Protein AF-0000000085742293 (afdb_homodimer)

Sequence (298 aa):
MSNARKEPNDDSRIGKFLDEVCFTYMPVIGAASHTIFAVHLLDKSLMPSLFPKWHFGVANGFLFNAHLGVGLYLYNRRSIARAPLPLRILWSVYGSAMFNFGSVLLFSTGKLLLVNDRLIGTLYAIAASLSFLVVGKQYLEFVDRSIDGMSNARKEPNDDSRIGKFLDEVCFTYMPVIGAASHTIFAVHLLDKSLMPSLFPKWHFGVANGFLFNAHLGVGLYLYNRRSIARAPLPLRILWSVYGSAMFNFGSVLLFSTGKLLLVNDRLIGTLYAIAASLSFLVVGKQYLEFVDRSIDG

Radius of gyration: 21.58 Å; Cα contacts (8 Å, |Δi|>4): 324; chains: 2; bounding box: 63×60×59 Å

Organism: Holothuria leucospilota (NCBI:txid206669)

Secondary structure (DSSP, 8-state):
-------S---SHHHHHHHHIIIIIHHHHHHHHHHHHHHHHH-TTHHHHH-TTTHHHHHHHHHHHHHHHHHHHHHT-GGGTTS-HHHHHHHHHHHHHHHHHHHHHHHHHHHHHH-SSHHHHHHHHHHHHHHHHHHHHHHHHHHHHHHH-/-------S---SHHHHHHHHIIIIIHHHHHHHHHHHHHHHHH-TTHHHHH-SSSHHHHHHHHHHHHHHHHHHHHHT-GGGTTS-HHHHHHHHHHHHHHHHHHHHHHHHHHHHHH-SSHHHHHHHHHHHHHHHHHHHHHHHHHHHHHHH-

pLDDT: mean 87.59, std 15.76, range [26.44, 98.75]

Nearest PDB structures (foldseek):
  6s18-assembly1_B  TM=4.439E-01  e=8.546E-01  Pseudomonas putida KT2440
  6s37-assembly1_A  TM=4.112E-01  e=7.731E-01  Pseudomonas putida KT2440
  6s1a-assembly1_B  TM=4.097E-01  e=2.329E+00  Pseudomonas putida KT2440
  2l6g-assembly1_A  TM=3.551E-01  e=3.845E+00  unclassified
  8qn8-assembly1_F  TM=3.181E-01  e=2.449E+00  Mycolicibacterium smegmatis MC2 155

Solvent-accessible surface area (backbone atoms only — not comparable to full-atom values): 15210 Å² total; per-residue (Å²): 135,85,81,75,77,80,63,90,69,58,82,45,72,64,45,54,48,51,49,44,44,48,67,55,46,35,31,52,52,6,51,52,21,42,30,53,37,37,24,37,73,55,28,69,61,53,38,46,70,77,30,69,90,45,30,69,60,49,48,50,47,24,49,50,37,19,37,52,6,45,17,34,49,52,49,68,31,70,60,48,60,85,48,60,66,72,55,33,52,50,52,14,50,49,51,19,47,22,46,53,37,10,47,50,46,51,52,56,55,46,40,74,72,65,40,88,44,59,67,59,24,34,51,48,23,43,53,49,42,54,47,53,51,50,53,52,48,52,52,52,52,50,39,34,46,52,50,72,105,136,85,81,75,75,80,64,91,64,61,83,44,73,63,45,54,50,50,50,42,44,48,64,54,47,34,31,52,53,5,52,52,22,41,29,53,37,37,26,38,73,54,28,70,61,53,38,45,71,76,30,68,91,45,30,67,60,50,48,50,46,23,49,50,38,20,38,52,6,46,18,34,49,52,49,67,30,70,60,48,61,84,49,60,68,73,56,34,52,50,51,12,49,48,50,21,48,21,46,54,36,9,48,48,46,52,53,54,54,45,42,74,73,64,40,86,44,58,67,58,25,35,53,48,22,42,53,50,40,52,48,53,51,50,51,53,48,52,51,53,50,49,40,34,46,52,49,72,105

Foldseek 3Di:
DDPPPPPVPPVDPVVVVVCCCQAPVLLVLLLVLLLVLLLCLLPVVVQCVVPVVCSVVVSVVSLVSVLSNQLSNQLPFPLCVPPDPVVSNVVSNVVSCCLSVVLSVVSNVCSVPDDPDSVVSSVVSNVSSVVSVVVVVVVRVVSSVVVVD/DPPPPPPVPPVDPVSVVVCCCQAPVLLVLLLVLLLVLLLCLLPVVVQCVVPVVCSPVVSVVSLVSVLSNQLSNQLPFPLCVPPPPVVSNVVSNVVSCCLSVVLSVVSNVCSVPDDPDSVVSSVCSNVSSVVSVVVVVVVRVVSSVVVVD

Structure (mmCIF, N/CA/C/O backbone):
data_AF-0000000085742293-model_v1
#
loop_
_entity.id
_entity.type
_entity.pdbx_description
1 polymer 'GtrA-like protein domain-containing protein'
#
loop_
_atom_site.group_PDB
_atom_site.id
_atom_site.type_symbol
_atom_site.label_atom_id
_atom_site.label_alt_id
_atom_site.label_comp_id
_atom_site.label_asym_id
_atom_site.label_entity_id
_atom_site.label_seq_id
_atom_site.pdbx_PDB_ins_code
_atom_site.Cartn_x
_atom_site.Cartn_y
_atom_site.Cartn_z
_atom_site.occupancy
_atom_site.B_iso_or_equiv
_atom_site.auth_seq_id
_atom_site.auth_comp_id
_atom_site.auth_asym_id
_atom_site.auth_atom_id
_atom_site.pdbx_PDB_model_num
ATOM 1 N N . MET A 1 1 ? -29.875 36.281 -8.32 1 26.44 1 MET A N 1
ATOM 2 C CA . MET A 1 1 ? -29.906 34.844 -8.5 1 26.44 1 MET A CA 1
ATOM 3 C C . MET A 1 1 ? -29.078 34.125 -7.422 1 26.44 1 MET A C 1
ATOM 5 O O . MET A 1 1 ? -27.875 34.375 -7.305 1 26.44 1 MET A O 1
ATOM 9 N N . SER A 1 2 ? -29.672 33.688 -6.207 1 28.97 2 SER A N 1
ATOM 10 C CA . SER A 1 2 ? -29.172 33.281 -4.898 1 28.97 2 SER A CA 1
ATOM 11 C C . SER A 1 2 ? -28.375 31.984 -4.984 1 28.97 2 SER A C 1
ATOM 13 O O . SER A 1 2 ? -28.875 30.969 -5.477 1 28.97 2 SER A O 1
ATOM 15 N N . ASN A 1 3 ? -27.062 31.922 -5.223 1 29.92 3 ASN A N 1
ATOM 16 C CA . ASN A 1 3 ? -26.094 30.828 -5.266 1 29.92 3 ASN A CA 1
ATOM 17 C C . ASN A 1 3 ? -26.172 29.953 -4.02 1 29.92 3 ASN A C 1
ATOM 19 O O . ASN A 1 3 ? -25.594 30.281 -2.986 1 29.92 3 ASN A O 1
ATOM 23 N N . ALA A 1 4 ? -27.297 29.281 -3.67 1 36.19 4 ALA A N 1
ATOM 24 C CA . ALA A 1 4 ? -27.484 28.391 -2.539 1 36.19 4 ALA A CA 1
ATOM 25 C C . ALA A 1 4 ? -26.438 27.281 -2.537 1 36.19 4 ALA A C 1
ATOM 27 O O . ALA A 1 4 ? -26.469 26.391 -3.391 1 36.19 4 ALA A O 1
ATOM 28 N N . ARG A 1 5 ? -25.203 27.5 -2.188 1 37.16 5 ARG A N 1
ATOM 29 C CA . ARG A 1 5 ? -24.172 26.516 -1.88 1 37.16 5 ARG A CA 1
ATOM 30 C C . ARG A 1 5 ? -24.734 25.359 -1.062 1 37.16 5 ARG A C 1
ATOM 32 O O . ARG A 1 5 ? -25.266 25.562 0.031 1 37.16 5 ARG A O 1
ATOM 39 N N . LYS A 1 6 ? -25.344 24.297 -1.606 1 39.47 6 LYS A N 1
ATOM 40 C CA . LYS A 1 6 ? -25.875 23.078 -0.994 1 39.47 6 LYS A CA 1
ATOM 41 C C . LYS A 1 6 ? -24.906 22.516 0.023 1 39.47 6 LYS A C 1
ATOM 43 O O . LYS A 1 6 ? -23.812 22.062 -0.341 1 39.47 6 LYS A O 1
ATOM 48 N N . GLU A 1 7 ? -24.594 22.938 1.153 1 41.44 7 GLU A N 1
ATOM 49 C CA . GLU A 1 7 ? -23.875 22.375 2.293 1 41.44 7 GLU A CA 1
ATOM 50 C C . GLU A 1 7 ? -24.312 20.938 2.559 1 41.44 7 GLU A C 1
ATOM 52 O O . GLU A 1 7 ? -25.5 20.625 2.525 1 41.44 7 GLU A O 1
ATOM 57 N N . PRO A 1 8 ? -23.625 19.797 2.143 1 45.38 8 PRO A N 1
ATOM 58 C CA . PRO A 1 8 ? -24.156 18.469 2.439 1 45.38 8 PRO A CA 1
ATOM 59 C C . PRO A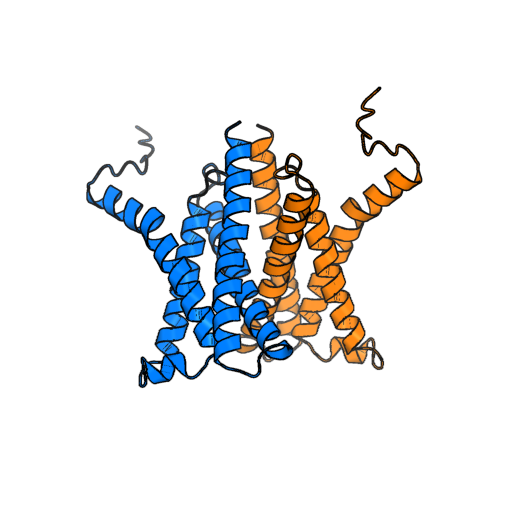 1 8 ? -24.75 18.359 3.84 1 45.38 8 PRO A C 1
ATOM 61 O O . PRO A 1 8 ? -24.609 17.328 4.504 1 45.38 8 PRO A O 1
ATOM 64 N N . ASN A 1 9 ? -25.125 19.359 4.469 1 43.66 9 ASN A N 1
ATOM 65 C CA . ASN A 1 9 ? -25.859 19.406 5.734 1 43.66 9 ASN A CA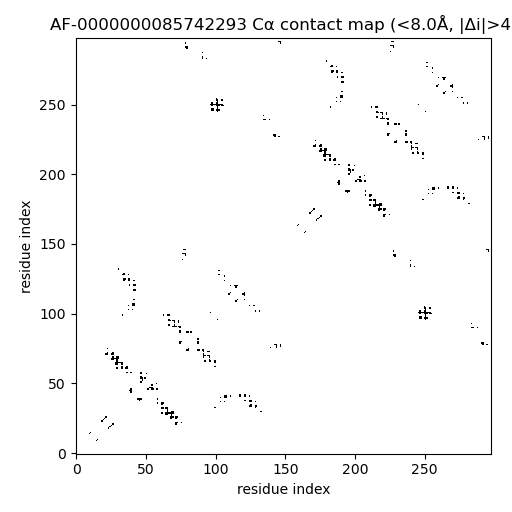 1
ATOM 66 C C . ASN A 1 9 ? -27.109 18.531 5.695 1 43.66 9 ASN A C 1
ATOM 68 O O . ASN A 1 9 ? -28.219 19.047 5.586 1 43.66 9 ASN A O 1
ATOM 72 N N . ASP A 1 10 ? -27.281 17.594 4.801 1 50.88 10 ASP A N 1
ATOM 73 C CA . ASP A 1 10 ? -28.531 16.859 5 1 50.88 10 ASP A CA 1
ATOM 74 C C . ASP A 1 10 ? -28.672 16.391 6.445 1 50.88 10 ASP A C 1
ATOM 76 O O . ASP A 1 10 ? -28.031 15.422 6.852 1 50.88 10 ASP A O 1
ATOM 80 N N . ASP A 1 11 ? -28.812 17.156 7.5 1 60.19 11 ASP A N 1
ATOM 81 C CA . ASP A 1 11 ? -29.188 17.047 8.906 1 60.19 11 ASP A CA 1
ATOM 82 C C . ASP A 1 11 ? -30.297 16.016 9.094 1 60.19 11 ASP A C 1
ATOM 84 O O . ASP A 1 11 ? -30.859 15.891 10.18 1 60.19 11 ASP A O 1
ATOM 88 N N . SER A 1 12 ? -30.703 15.281 8.117 1 76.69 12 SER A N 1
ATOM 89 C CA . SER A 1 12 ? -31.75 14.273 8.297 1 76.69 12 SER A CA 1
ATOM 90 C C . SER A 1 12 ? -31.203 13.055 9.039 1 76.69 12 SER A C 1
ATOM 92 O O . SER A 1 12 ? -30 12.797 9.023 1 76.69 12 SER A O 1
ATOM 94 N N . ARG A 1 13 ? -32.031 12.461 9.891 1 85.25 13 ARG A N 1
ATOM 95 C CA . ARG A 1 13 ? -31.734 11.227 10.617 1 85.25 13 ARG A CA 1
ATOM 96 C C . ARG A 1 13 ? -31.062 10.203 9.711 1 85.25 13 ARG A C 1
ATOM 98 O O . ARG A 1 13 ? -30.125 9.508 10.133 1 85.25 13 ARG A O 1
ATOM 105 N N . ILE A 1 14 ? -31.438 10.164 8.516 1 89.38 14 ILE A N 1
ATOM 106 C CA . ILE A 1 14 ? -30.891 9.227 7.547 1 89.38 14 ILE A CA 1
ATOM 107 C C . ILE A 1 14 ? -29.438 9.602 7.23 1 89.38 14 ILE A C 1
ATOM 109 O O . ILE A 1 14 ? -28.562 8.734 7.152 1 89.38 14 ILE A O 1
ATOM 113 N N . GLY A 1 15 ? -29.312 10.852 7.055 1 87.25 15 GLY A N 1
ATOM 114 C CA . GLY A 1 15 ? -27.953 11.312 6.793 1 87.25 15 GLY A CA 1
ATOM 115 C C . GLY A 1 15 ? -27 11 7.918 1 87.25 15 GLY A C 1
ATOM 116 O O . GLY A 1 15 ? -25.875 10.531 7.672 1 87.25 15 GLY A O 1
ATOM 117 N N . LYS A 1 16 ? -27.422 11.172 9.125 1 88.5 16 LYS A N 1
ATOM 118 C CA . LYS A 1 16 ? -26.594 10.867 10.289 1 88.5 16 LYS A CA 1
ATOM 119 C C . LYS A 1 16 ? -26.312 9.375 10.398 1 88.5 16 LYS A C 1
ATOM 121 O O . LYS A 1 16 ? -25.188 8.977 10.727 1 88.5 16 LYS A O 1
ATOM 126 N N . PHE A 1 17 ? -27.312 8.633 10.125 1 89.81 17 PHE A N 1
ATOM 127 C CA . PHE A 1 17 ? -27.156 7.184 10.156 1 89.81 17 PHE A CA 1
ATOM 128 C C . PHE A 1 17 ? -26.156 6.723 9.117 1 89.81 17 PHE A C 1
ATOM 130 O O . PHE A 1 17 ? -25.266 5.91 9.414 1 89.81 17 PHE A O 1
ATOM 137 N N . LEU A 1 18 ? -26.25 7.25 7.945 1 89.69 18 LEU A N 1
ATOM 138 C CA . LEU A 1 18 ? -25.328 6.871 6.871 1 89.69 18 LEU A CA 1
ATOM 139 C C . LEU A 1 18 ? -23.906 7.281 7.203 1 89.69 18 LEU A C 1
ATOM 141 O O . LEU A 1 18 ? -22.953 6.547 6.91 1 89.69 18 LEU A O 1
ATOM 145 N N . ASP A 1 19 ? -23.781 8.391 7.793 1 90.31 19 ASP A N 1
ATOM 146 C CA . ASP A 1 19 ? -22.453 8.844 8.188 1 90.31 19 ASP A CA 1
ATOM 147 C C . ASP A 1 19 ? -21.844 7.914 9.234 1 90.31 19 ASP A C 1
ATOM 149 O O . ASP A 1 19 ? -20.656 7.578 9.164 1 90.31 19 ASP A O 1
ATOM 153 N N . GLU A 1 20 ? -22.641 7.508 10.133 1 91.44 20 GLU A N 1
ATOM 154 C CA . GLU A 1 20 ? -22.172 6.609 11.18 1 91.44 20 GLU A CA 1
ATOM 155 C C . GLU A 1 20 ? -21.797 5.246 10.609 1 91.44 20 GLU A C 1
ATOM 157 O O . GLU A 1 20 ? -20.75 4.691 10.961 1 91.44 20 GLU A O 1
ATOM 162 N N . VAL A 1 21 ? -22.625 4.734 9.828 1 89.44 21 VAL A N 1
ATOM 163 C CA . VAL A 1 21 ? -22.375 3.438 9.211 1 89.44 21 VAL A CA 1
ATOM 164 C C . VAL A 1 21 ? -21.094 3.506 8.375 1 89.44 21 VAL A C 1
ATOM 166 O O . VAL A 1 21 ? -20.203 2.66 8.516 1 89.44 21 VAL A O 1
ATOM 169 N N . CYS A 1 22 ? -20.969 4.531 7.602 1 90.69 22 CYS A N 1
ATOM 170 C CA . CYS A 1 22 ? -19.891 4.641 6.633 1 90.69 22 CYS A CA 1
ATOM 171 C C . CYS A 1 22 ? -18.562 4.93 7.332 1 90.69 22 CYS A C 1
ATOM 173 O O . CYS A 1 22 ? -17.531 4.398 6.941 1 90.69 22 CYS A O 1
ATOM 175 N N . PHE A 1 23 ? -18.625 5.691 8.375 1 94.06 23 PHE A N 1
ATOM 176 C CA . PHE A 1 23 ? -17.344 6.207 8.852 1 94.06 23 PHE A CA 1
ATOM 177 C C . PHE A 1 23 ? -17.031 5.691 10.25 1 94.06 23 PHE A C 1
ATOM 179 O O . PHE A 1 23 ? -15.938 5.93 10.781 1 94.06 23 PHE A O 1
ATOM 186 N N . THR A 1 24 ? -17.938 4.926 10.828 1 91.38 24 THR A N 1
ATOM 187 C CA . THR A 1 24 ? -17.672 4.312 12.125 1 91.38 24 THR A CA 1
ATOM 188 C C . THR A 1 24 ? -17.703 2.789 12.023 1 91.38 24 THR A C 1
ATOM 190 O O . THR A 1 24 ? -16.734 2.115 12.383 1 91.38 24 THR A O 1
ATOM 193 N N . TYR A 1 25 ? -18.672 2.242 11.414 1 93.38 25 TYR A N 1
ATOM 194 C CA . TYR A 1 25 ? -18.875 0.797 11.43 1 93.38 25 TYR A CA 1
ATOM 195 C C . TYR A 1 25 ? -18.125 0.13 10.281 1 93.38 25 TYR A C 1
ATOM 197 O O . TYR A 1 25 ? -17.469 -0.903 10.477 1 93.38 25 TYR A O 1
ATOM 205 N N . MET A 1 26 ? -18.188 0.728 9.164 1 95 26 MET A N 1
ATOM 206 C CA . MET A 1 26 ? -17.609 0.087 7.984 1 95 26 MET A CA 1
ATOM 207 C C . MET A 1 26 ? -16.109 -0.056 8.125 1 95 26 MET A C 1
ATOM 209 O O . MET A 1 26 ? -15.531 -1.078 7.738 1 95 26 MET A O 1
ATOM 213 N N . PRO A 1 27 ? -15.461 0.896 8.68 1 97.06 27 PRO A N 1
ATOM 214 C CA . PRO A 1 27 ? -14.016 0.71 8.867 1 97.06 27 PRO A CA 1
ATOM 215 C C . PRO A 1 27 ? -13.695 -0.451 9.812 1 97.06 27 PRO A C 1
ATOM 217 O O . PRO A 1 27 ? -12.75 -1.202 9.562 1 97.06 27 PRO A O 1
ATOM 220 N N . VAL A 1 28 ? -14.477 -0.676 10.766 1 97.06 28 VAL A N 1
ATOM 221 C CA . VAL A 1 28 ? -14.266 -1.76 11.719 1 97.06 28 VAL A CA 1
ATOM 222 C C . VAL A 1 28 ? -14.555 -3.102 11.055 1 97.06 28 VAL A C 1
ATOM 224 O O . VAL A 1 28 ? -13.781 -4.051 11.188 1 97.06 28 VAL A O 1
ATOM 227 N N . ILE A 1 29 ? -15.633 -3.113 10.344 1 97.5 29 ILE A N 1
ATOM 228 C CA . ILE A 1 29 ? -16 -4.32 9.617 1 97.5 29 ILE A CA 1
ATOM 229 C C . ILE A 1 29 ? -14.945 -4.633 8.555 1 97.5 29 ILE A C 1
ATOM 231 O O . ILE A 1 29 ? -14.609 -5.797 8.336 1 97.5 29 ILE A O 1
ATOM 235 N N . GLY A 1 30 ? -14.5 -3.623 7.934 1 98.31 30 GLY A N 1
ATOM 236 C CA . GLY A 1 30 ? -13.43 -3.797 6.961 1 98.31 30 GLY A CA 1
ATOM 237 C C . GLY A 1 30 ? -12.156 -4.352 7.57 1 98.31 30 GLY A C 1
ATOM 238 O O . GLY A 1 30 ? -11.508 -5.211 6.973 1 98.31 30 GLY A O 1
ATOM 239 N N . ALA A 1 31 ? -11.812 -3.879 8.703 1 98.19 31 ALA A N 1
ATOM 240 C CA . ALA A 1 31 ? -10.625 -4.371 9.406 1 98.19 31 ALA A CA 1
ATOM 241 C C . ALA A 1 31 ? -10.781 -5.848 9.766 1 98.19 31 ALA A C 1
ATOM 243 O O . ALA A 1 31 ? -9.852 -6.637 9.586 1 98.19 31 ALA A O 1
ATOM 244 N N . ALA A 1 32 ? -11.914 -6.172 10.281 1 97.62 32 ALA A N 1
ATOM 245 C CA . ALA A 1 32 ? -12.188 -7.574 10.602 1 97.62 32 ALA A CA 1
ATOM 246 C C . ALA A 1 32 ? -12.133 -8.445 9.352 1 97.62 32 ALA A C 1
ATOM 248 O O . ALA A 1 32 ? -11.578 -9.547 9.375 1 97.62 32 ALA A O 1
ATOM 249 N N . SER A 1 33 ? -12.688 -7.926 8.281 1 97.88 33 SER A N 1
ATOM 250 C CA . SER A 1 33 ? -12.672 -8.641 7.008 1 97.88 33 SER A CA 1
ATOM 251 C C . SER A 1 33 ? -11.242 -8.836 6.508 1 97.88 33 SER A C 1
ATOM 253 O O . SER A 1 33 ? -10.922 -9.891 5.957 1 97.88 33 SER A O 1
ATOM 255 N N . HIS A 1 34 ? -10.453 -7.832 6.668 1 98.44 34 HIS A N 1
ATOM 256 C CA . HIS A 1 34 ? -9.047 -7.938 6.293 1 98.44 34 HIS A CA 1
ATOM 257 C C . HIS A 1 34 ? -8.359 -9.078 7.039 1 98.44 34 HIS A C 1
ATOM 259 O O . HIS A 1 34 ? -7.617 -9.859 6.441 1 98.44 34 HIS A O 1
ATOM 265 N N . THR A 1 35 ? -8.617 -9.227 8.289 1 97.69 35 THR A N 1
ATOM 266 C CA . THR A 1 35 ? -8 -10.258 9.117 1 97.69 35 THR A CA 1
ATOM 267 C C . THR A 1 35 ? -8.531 -11.641 8.734 1 97.69 35 THR A C 1
ATOM 269 O O . THR A 1 35 ? -7.762 -12.586 8.586 1 97.69 35 THR A O 1
ATOM 272 N N . ILE A 1 36 ? -9.789 -11.727 8.562 1 96.19 36 ILE A N 1
ATOM 273 C CA . ILE A 1 36 ? -10.398 -12.992 8.188 1 96.19 36 ILE A CA 1
ATOM 274 C C . ILE A 1 36 ? -9.859 -13.438 6.824 1 96.19 36 ILE A C 1
ATOM 276 O O . ILE A 1 36 ? -9.539 -14.609 6.629 1 96.19 36 ILE A O 1
ATOM 280 N N . PHE A 1 37 ? -9.742 -12.492 5.949 1 96.38 37 PHE A N 1
ATOM 281 C CA . PHE A 1 37 ? -9.211 -12.805 4.629 1 96.38 37 PHE A CA 1
ATOM 282 C C . PHE A 1 37 ? -7.77 -13.273 4.719 1 96.38 37 PHE A C 1
ATOM 284 O O . PHE A 1 37 ? -7.363 -14.195 4.012 1 96.38 37 PHE A O 1
ATOM 291 N N . ALA A 1 38 ? -7.02 -12.625 5.559 1 96 38 ALA A N 1
ATOM 292 C CA . ALA A 1 38 ? -5.629 -13.023 5.754 1 96 38 ALA A CA 1
ATOM 293 C C . ALA A 1 38 ? -5.531 -14.477 6.215 1 96 38 ALA A C 1
ATOM 295 O O . ALA A 1 38 ? -4.695 -15.234 5.715 1 96 38 ALA A O 1
ATOM 296 N N . VAL A 1 39 ? -6.34 -14.82 7.145 1 93.56 39 VAL A N 1
ATOM 297 C CA . VAL A 1 39 ? -6.355 -16.188 7.648 1 93.56 39 VAL A CA 1
ATOM 298 C C . VAL A 1 39 ? -6.738 -17.156 6.531 1 93.56 39 VAL A C 1
ATOM 300 O O . VAL A 1 39 ? -6.133 -18.219 6.383 1 93.56 39 VAL A O 1
ATOM 303 N N . HIS A 1 40 ? -7.723 -16.781 5.801 1 91.81 40 HIS A N 1
ATOM 304 C CA . HIS A 1 40 ? -8.172 -17.594 4.676 1 91.81 40 HIS A CA 1
ATOM 305 C C . HIS A 1 40 ? -7.043 -17.828 3.676 1 91.81 40 HIS A C 1
ATOM 307 O O . HIS A 1 40 ? -6.934 -18.906 3.09 1 91.81 40 HIS A O 1
ATOM 313 N N . LEU A 1 41 ? -6.238 -16.797 3.449 1 89.56 41 LEU A N 1
ATOM 314 C CA . LEU A 1 41 ? -5.141 -16.891 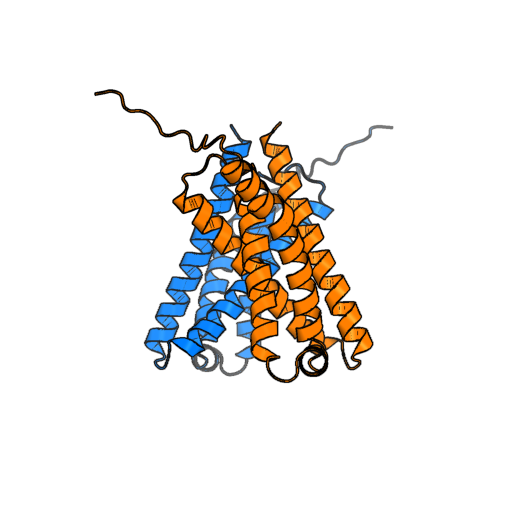2.494 1 89.56 41 LEU A CA 1
ATOM 315 C C . LEU A 1 41 ? -4.113 -17.922 2.943 1 89.56 41 LEU A C 1
ATOM 317 O O . LEU A 1 41 ? -3.49 -18.594 2.113 1 89.56 41 LEU A O 1
ATOM 321 N N . LEU A 1 42 ? -3.965 -18.094 4.172 1 88.31 42 LEU A N 1
ATOM 322 C CA . LEU A 1 42 ? -2.918 -18.969 4.688 1 88.31 42 LEU A CA 1
ATOM 323 C C . LEU A 1 42 ? -3.48 -20.328 5.039 1 88.31 42 LEU A C 1
ATOM 325 O O . LEU A 1 42 ? -2.734 -21.312 5.137 1 88.31 42 LEU A O 1
ATOM 329 N N . ASP A 1 43 ? -4.691 -20.328 5.371 1 85.25 43 ASP A N 1
ATOM 330 C CA . ASP A 1 43 ? -5.402 -21.578 5.617 1 85.25 43 ASP A CA 1
ATOM 331 C C . ASP A 1 43 ? -6.582 -21.734 4.664 1 85.25 43 ASP A C 1
ATOM 333 O O . ASP A 1 43 ? -7.715 -21.375 5.004 1 85.25 43 ASP A O 1
ATOM 337 N N . LYS A 1 44 ? -6.352 -22.469 3.646 1 80 44 LYS A N 1
ATOM 338 C CA . LYS A 1 44 ? -7.332 -22.578 2.57 1 80 44 LYS A CA 1
ATOM 339 C C . LYS A 1 44 ? -8.477 -23.5 2.959 1 80 44 LYS A C 1
ATOM 341 O O . LYS A 1 44 ? -9.492 -23.562 2.262 1 80 44 LYS A O 1
ATOM 346 N N . SER A 1 45 ? -8.383 -24.125 4.031 1 78.88 45 SER A N 1
ATOM 347 C CA . SER A 1 45 ? -9.461 -25.016 4.477 1 78.88 45 SER A CA 1
ATOM 348 C C . SER A 1 45 ? -10.562 -24.219 5.184 1 78.88 45 SER A C 1
ATOM 350 O O . SER A 1 45 ? -11.672 -24.719 5.359 1 78.88 45 SER A O 1
ATOM 352 N N . LEU A 1 46 ? -10.234 -23.078 5.613 1 78.38 46 LEU A N 1
ATOM 353 C CA . LEU A 1 46 ? -11.164 -22.281 6.414 1 78.38 46 LEU A CA 1
ATOM 354 C C . LEU A 1 46 ? -12.453 -22.016 5.648 1 78.38 46 LEU A C 1
ATOM 356 O O . LEU A 1 46 ? -13.547 -22.312 6.145 1 78.38 46 LEU A O 1
ATOM 360 N N . MET A 1 47 ? -12.312 -21.578 4.438 1 76.56 47 MET A N 1
ATOM 361 C CA . MET A 1 47 ? -13.5 -21.109 3.73 1 76.56 47 MET A CA 1
ATOM 362 C C . MET A 1 47 ? -14.344 -22.297 3.248 1 76.56 47 MET A C 1
ATOM 364 O O . MET A 1 47 ? -15.555 -22.312 3.439 1 76.56 47 MET A O 1
ATOM 368 N N . PRO A 1 48 ? -13.766 -23.203 2.746 1 75.31 48 PRO A N 1
ATOM 369 C CA . PRO A 1 48 ? -14.578 -24.359 2.355 1 75.31 48 PRO A CA 1
ATOM 370 C C . PRO A 1 48 ? -15.273 -25.016 3.543 1 75.31 48 PRO A C 1
ATOM 372 O O . PRO A 1 48 ? -16.375 -25.547 3.4 1 75.31 48 PRO A O 1
ATOM 375 N N . SER A 1 49 ? -14.586 -24.922 4.586 1 81.06 49 SER A N 1
ATOM 376 C CA . SER A 1 49 ? -15.188 -25.547 5.762 1 81.06 49 SER A CA 1
ATOM 377 C C . SER A 1 49 ? -16.375 -24.734 6.266 1 81.06 49 SER A C 1
ATOM 379 O O . SER A 1 49 ? -17.391 -25.312 6.691 1 81.06 49 SER A O 1
ATOM 381 N N . LEU A 1 50 ? -16.328 -23.484 6.164 1 80.12 50 LEU A N 1
ATOM 382 C CA . LEU A 1 50 ? -17.391 -22.625 6.672 1 80.12 50 LEU A CA 1
ATOM 383 C C . LEU A 1 50 ? -18.438 -22.359 5.598 1 80.12 50 LEU A C 1
ATOM 385 O O . LEU A 1 50 ? -19.625 -22.203 5.906 1 80.12 50 LEU A O 1
ATOM 389 N N . PHE A 1 51 ? -18 -22.328 4.379 1 81.75 51 PHE A N 1
ATOM 390 C CA . PHE A 1 51 ? -18.875 -22.031 3.254 1 81.75 51 PHE A CA 1
ATOM 391 C C . PHE A 1 51 ? -18.531 -22.906 2.051 1 81.75 51 PHE A C 1
ATOM 393 O O . PHE A 1 51 ? -17.969 -22.422 1.068 1 81.75 51 PHE A O 1
ATOM 400 N N . PRO A 1 52 ? -19.047 -24.062 2.057 1 77.69 52 PRO A N 1
ATOM 401 C CA . PRO A 1 52 ? -18.625 -25.031 1.047 1 77.69 52 PRO A CA 1
ATOM 402 C C . PRO A 1 52 ? -19.094 -24.656 -0.359 1 77.69 52 PRO A C 1
ATOM 404 O O . PRO A 1 52 ? -18.375 -24.891 -1.333 1 77.69 52 PRO A O 1
ATOM 407 N N . LYS A 1 53 ? -20.188 -24.047 -0.532 1 81.56 53 LYS A N 1
ATOM 408 C CA . LYS A 1 53 ? -20.719 -23.781 -1.863 1 81.56 53 LYS A CA 1
ATOM 409 C C . LYS A 1 53 ? -20.297 -22.391 -2.352 1 81.56 53 LYS A C 1
ATOM 411 O O . LYS A 1 53 ? -20.188 -22.156 -3.557 1 81.56 53 LYS A O 1
ATOM 416 N N . TRP A 1 54 ? -19.922 -21.562 -1.361 1 79.94 54 TRP A N 1
ATOM 417 C CA . TRP A 1 54 ? -19.719 -20.156 -1.737 1 79.94 54 TRP A CA 1
ATOM 418 C C . TRP A 1 54 ? -18.344 -19.672 -1.275 1 79.94 54 TRP A C 1
ATOM 420 O O . TRP A 1 54 ? -18.156 -18.484 -1.017 1 79.94 54 TRP A O 1
ATOM 430 N N . HIS A 1 55 ? -17.406 -20.578 -1.266 1 78.94 55 HIS A N 1
ATOM 431 C CA . HIS A 1 55 ? -16.141 -20.281 -0.622 1 78.94 55 HIS A CA 1
ATOM 432 C C . HIS A 1 55 ? -15.367 -19.219 -1.396 1 78.94 55 HIS A C 1
ATOM 434 O O . HIS A 1 55 ? -14.766 -18.328 -0.799 1 78.94 55 HIS A O 1
ATOM 440 N N . PHE A 1 56 ? -15.484 -19.156 -2.752 1 79.69 56 PHE A N 1
ATOM 441 C CA . PHE A 1 56 ? -14.773 -18.156 -3.537 1 79.69 56 PHE A CA 1
ATOM 442 C C . PHE A 1 56 ? -15.445 -16.797 -3.422 1 79.69 56 PHE A C 1
ATOM 444 O O . PHE A 1 56 ? -14.773 -15.773 -3.254 1 79.69 56 PHE A O 1
ATOM 451 N N . GLY A 1 57 ? -16.672 -16.844 -3.428 1 84.75 57 GLY A N 1
ATOM 452 C CA . GLY A 1 57 ? -17.438 -15.617 -3.291 1 84.75 57 GLY A CA 1
ATOM 453 C C . GLY A 1 57 ? -17.297 -14.977 -1.923 1 84.75 57 GLY A C 1
ATOM 454 O O . GLY A 1 57 ? -17.188 -13.758 -1.812 1 84.75 57 GLY A O 1
ATOM 455 N N . VAL A 1 58 ? -17.141 -15.789 -0.945 1 84.38 58 VAL A N 1
ATOM 456 C CA . VAL A 1 58 ? -17.047 -15.289 0.423 1 84.38 58 VAL A CA 1
ATOM 457 C C . VAL A 1 58 ? -15.672 -14.664 0.649 1 84.38 58 VAL A C 1
ATOM 459 O O . VAL A 1 58 ? -15.562 -13.586 1.24 1 84.38 58 VAL A O 1
ATOM 462 N N . ALA A 1 59 ? -14.695 -15.297 0.156 1 88.94 59 ALA A N 1
ATOM 463 C CA . ALA A 1 59 ? -13.344 -14.75 0.284 1 88.94 59 ALA A CA 1
ATOM 464 C C . ALA A 1 59 ? -13.234 -13.398 -0.416 1 88.94 59 ALA A C 1
ATOM 466 O O . ALA A 1 59 ? -12.703 -12.438 0.148 1 88.94 59 ALA A O 1
ATOM 467 N N . ASN A 1 60 ? -13.836 -13.297 -1.562 1 90.19 60 ASN A N 1
ATOM 468 C CA . ASN A 1 60 ? -13.82 -12.039 -2.307 1 90.19 60 ASN A CA 1
ATOM 469 C C . ASN A 1 60 ? -14.672 -10.969 -1.627 1 90.19 60 ASN A C 1
ATOM 471 O O . ASN A 1 60 ? -14.352 -9.781 -1.688 1 90.19 60 ASN A O 1
ATOM 475 N N . GLY A 1 61 ? -15.641 -11.484 -1.032 1 94.38 61 GLY A N 1
ATOM 476 C CA . GLY A 1 61 ? -16.453 -10.57 -0.248 1 94.38 61 GLY A CA 1
ATOM 477 C C . GLY A 1 61 ? -15.688 -9.938 0.901 1 94.38 61 GLY A C 1
ATOM 478 O O . GLY A 1 61 ? -15.828 -8.734 1.155 1 94.38 61 GLY A O 1
ATOM 479 N N . PHE A 1 62 ? -14.898 -10.734 1.572 1 95.38 62 PHE A N 1
ATOM 480 C CA . PHE A 1 62 ? -14.086 -10.203 2.664 1 95.38 62 PHE A CA 1
ATOM 481 C C . PHE A 1 62 ? -13.055 -9.211 2.139 1 95.38 62 PHE A C 1
ATOM 483 O O . PHE A 1 62 ? -12.844 -8.156 2.736 1 95.38 62 PHE A O 1
ATOM 490 N N . LEU A 1 63 ? -12.492 -9.562 1.04 1 96.19 63 LEU A N 1
ATOM 491 C CA . LEU A 1 63 ? -11.523 -8.648 0.449 1 96.19 63 LEU A CA 1
ATOM 492 C C . LEU A 1 63 ? -12.188 -7.344 0.034 1 96.19 63 LEU A C 1
ATOM 494 O O . LEU A 1 63 ? -11.633 -6.262 0.243 1 96.19 63 LEU A O 1
ATOM 498 N N . PHE A 1 64 ? -13.344 -7.477 -0.542 1 97 64 PHE A N 1
ATOM 499 C CA . PHE A 1 64 ? -14.086 -6.293 -0.964 1 97 64 PHE A CA 1
ATOM 500 C C . PHE A 1 64 ? -14.43 -5.41 0.232 1 97 64 PHE A C 1
ATOM 502 O O . PHE A 1 64 ? -14.273 -4.191 0.176 1 97 64 PHE A O 1
ATOM 509 N N . ASN A 1 65 ? -14.859 -6.035 1.266 1 97.19 65 ASN A N 1
ATOM 510 C CA . ASN A 1 65 ? -15.188 -5.285 2.477 1 97.19 65 ASN A CA 1
ATOM 511 C C . ASN A 1 65 ? -13.945 -4.633 3.078 1 97.19 65 ASN A C 1
ATOM 513 O O . ASN A 1 65 ? -14.023 -3.545 3.65 1 97.19 65 ASN A O 1
ATOM 517 N N . ALA A 1 66 ? -12.883 -5.336 3.023 1 98.5 66 ALA A N 1
ATOM 518 C CA . ALA A 1 66 ? -11.633 -4.75 3.488 1 98.5 66 ALA A CA 1
ATOM 519 C C . ALA A 1 66 ? -11.289 -3.492 2.695 1 98.5 66 ALA A C 1
ATOM 521 O O . ALA A 1 66 ? -10.875 -2.482 3.27 1 98.5 66 ALA A O 1
ATOM 522 N N . HIS A 1 67 ? -11.508 -3.496 1.417 1 98.44 67 HIS A N 1
ATOM 523 C CA . HIS A 1 67 ? -11.266 -2.334 0.569 1 98.44 67 HIS A CA 1
ATOM 524 C C . HIS A 1 67 ? -12.188 -1.179 0.948 1 98.44 67 HIS A C 1
ATOM 526 O O . HIS A 1 67 ? -11.734 -0.042 1.098 1 98.44 67 HIS A O 1
ATOM 532 N N . LEU A 1 68 ? -13.398 -1.531 1.107 1 98 68 LEU A N 1
ATOM 533 C CA . LEU A 1 68 ? -14.375 -0.503 1.45 1 98 68 LEU A CA 1
ATOM 534 C C . LEU A 1 68 ? -14.062 0.111 2.811 1 98 68 LEU A C 1
ATOM 536 O O . LEU A 1 68 ? -14.102 1.334 2.967 1 98 68 LEU A O 1
ATOM 540 N N . GLY A 1 69 ? -13.805 -0.707 3.725 1 98.38 69 GLY A N 1
ATOM 541 C CA . GLY A 1 69 ? -13.508 -0.235 5.066 1 98.38 69 GLY A CA 1
ATOM 542 C C . GLY A 1 69 ? -12.289 0.67 5.121 1 98.38 69 GLY A C 1
ATOM 543 O O . GLY A 1 69 ? -12.359 1.788 5.637 1 98.38 69 GLY A O 1
ATOM 544 N N . VAL A 1 70 ? -11.227 0.182 4.57 1 98.5 70 VAL A N 1
ATOM 545 C CA . VAL A 1 70 ? -9.992 0.962 4.566 1 98.5 70 VAL A CA 1
ATOM 546 C C . VAL A 1 70 ? -10.188 2.24 3.754 1 98.5 70 VAL A C 1
ATOM 548 O O . VAL A 1 70 ? -9.734 3.314 4.156 1 98.5 70 VAL A O 1
ATOM 551 N N . GLY A 1 71 ? -10.852 2.139 2.645 1 98.44 71 GLY A N 1
ATOM 552 C CA . GLY A 1 71 ? -11.117 3.307 1.82 1 98.44 71 GLY A CA 1
ATOM 553 C C . GLY A 1 71 ? -11.898 4.383 2.545 1 98.44 71 GLY A C 1
ATOM 554 O O . GLY A 1 71 ? -11.562 5.566 2.463 1 98.44 71 GLY A O 1
ATOM 555 N N . LEU A 1 72 ? -12.859 3.965 3.227 1 97.94 72 LEU A N 1
ATOM 556 C CA . LEU A 1 72 ? -13.688 4.922 3.945 1 97.94 72 LEU A CA 1
ATOM 557 C C . LEU A 1 72 ? -12.938 5.52 5.125 1 97.94 72 LEU A C 1
ATOM 559 O O . LEU A 1 72 ? -13.102 6.699 5.441 1 97.94 72 LEU A O 1
ATOM 563 N N . TYR A 1 73 ? -12.18 4.703 5.762 1 97.94 73 TYR A N 1
ATOM 564 C CA . TYR A 1 73 ? -11.344 5.195 6.848 1 97.94 73 TYR A CA 1
ATOM 565 C C . TYR A 1 73 ? -10.391 6.277 6.352 1 97.94 73 TYR A C 1
ATOM 567 O O . TYR A 1 73 ? -10.219 7.312 7 1 97.94 73 TYR A O 1
ATOM 575 N N . LEU A 1 74 ? -9.797 6.043 5.207 1 98.06 74 LEU A N 1
ATOM 576 C CA . LEU A 1 74 ? -8.867 7.004 4.617 1 98.06 74 LEU A CA 1
ATOM 577 C C . LEU A 1 74 ? -9.602 8.266 4.168 1 98.06 74 LEU A C 1
ATOM 579 O O . LEU A 1 74 ? -9.109 9.375 4.371 1 98.06 74 LEU A O 1
ATOM 583 N N . TYR A 1 75 ? -10.719 8.047 3.613 1 97.06 75 TYR A N 1
ATOM 584 C CA . TYR A 1 75 ? -11.531 9.156 3.105 1 97.06 75 TYR A CA 1
ATOM 585 C C . TYR A 1 75 ? -11.883 10.125 4.223 1 97.06 75 TYR A C 1
ATOM 587 O O . TYR A 1 75 ? -11.977 11.336 3.994 1 97.06 75 TYR A O 1
ATOM 595 N N . ASN A 1 76 ? -12.039 9.633 5.367 1 96.19 76 ASN A N 1
ATOM 596 C CA . ASN A 1 76 ? -12.516 10.438 6.484 1 96.19 76 ASN A CA 1
ATOM 597 C C . ASN A 1 76 ? -11.359 11.016 7.293 1 96.19 76 ASN A C 1
ATOM 599 O O . ASN A 1 76 ? -11.562 11.5 8.406 1 96.19 76 ASN A O 1
ATOM 603 N N . ARG A 1 77 ? -10.219 10.953 6.781 1 95.69 77 ARG A N 1
ATOM 604 C CA . ARG A 1 77 ? -9.078 11.508 7.5 1 95.69 77 ARG A CA 1
ATOM 605 C C . 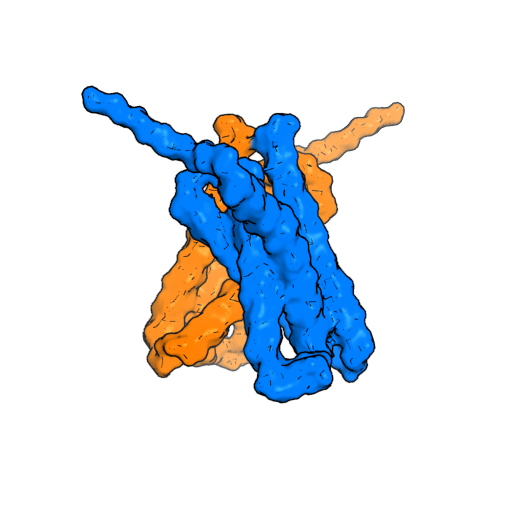ARG A 1 77 ? -9.07 13.031 7.43 1 95.69 77 ARG A C 1
ATOM 607 O O . ARG A 1 77 ? -9.43 13.609 6.402 1 95.69 77 ARG A O 1
ATOM 614 N N . ARG A 1 78 ? -8.648 13.625 8.469 1 93.06 78 ARG A N 1
ATOM 615 C CA . ARG A 1 78 ? -8.609 15.078 8.547 1 93.06 78 ARG A CA 1
ATOM 616 C C . ARG A 1 78 ? -7.551 15.648 7.605 1 93.06 78 ARG A C 1
ATOM 618 O O . ARG A 1 78 ? -7.703 16.75 7.086 1 93.06 78 ARG A O 1
ATOM 625 N N . SER A 1 79 ? -6.551 14.93 7.375 1 92.19 79 SER A N 1
ATOM 626 C CA . SER A 1 79 ? -5.418 15.398 6.578 1 92.19 79 SER A CA 1
ATOM 627 C C . SER A 1 79 ? -5.836 15.68 5.141 1 92.19 79 SER A C 1
ATOM 629 O O . SER A 1 79 ? -5.176 16.453 4.438 1 92.19 79 SER A O 1
ATOM 631 N N . ILE A 1 80 ? -6.961 15.055 4.715 1 93.62 80 ILE A N 1
ATOM 632 C CA . ILE A 1 80 ? -7.348 15.305 3.332 1 93.62 80 ILE A CA 1
ATOM 633 C C . ILE A 1 80 ? -8.773 15.852 3.283 1 93.62 80 ILE A C 1
ATOM 635 O O . ILE A 1 80 ? -9.406 15.859 2.225 1 93.62 80 ILE A O 1
ATOM 639 N N . ALA A 1 81 ? -9.258 16.328 4.344 1 92.38 81 ALA A N 1
ATOM 640 C CA . ALA A 1 81 ? -10.633 16.812 4.457 1 92.38 81 ALA A CA 1
ATOM 641 C C . ALA A 1 81 ? -10.859 18.047 3.594 1 92.38 81 ALA A C 1
ATOM 643 O O . ALA A 1 81 ? -11.969 18.297 3.117 1 92.38 81 ALA A O 1
ATOM 644 N N . ARG A 1 82 ? -9.789 18.781 3.369 1 92.56 82 ARG A N 1
ATOM 645 C CA . ARG A 1 82 ? -9.93 20.047 2.641 1 92.56 82 ARG A CA 1
ATOM 646 C C . ARG A 1 82 ? -9.672 19.844 1.151 1 92.56 82 ARG A C 1
ATOM 648 O O . ARG A 1 82 ? -9.797 20.781 0.362 1 92.56 82 ARG A O 1
ATOM 655 N N . ALA A 1 83 ? -9.406 18.688 0.745 1 95.31 83 ALA A N 1
ATOM 656 C CA . ALA A 1 83 ? -9.141 18.406 -0.663 1 95.31 83 ALA A CA 1
ATOM 657 C C . ALA A 1 83 ? -10.438 18.344 -1.464 1 95.31 83 ALA A C 1
ATOM 659 O O . ALA A 1 83 ? -11.492 18.016 -0.919 1 95.31 83 ALA A O 1
ATOM 660 N N . PRO A 1 84 ? -10.328 18.719 -2.809 1 96.62 84 PRO A N 1
ATOM 661 C CA . PRO A 1 84 ? -11.492 18.516 -3.668 1 96.62 84 PRO A CA 1
ATOM 662 C C . PRO A 1 84 ? -11.977 17.062 -3.662 1 96.62 84 PRO A C 1
ATOM 664 O O . PRO A 1 84 ? -11.164 16.141 -3.57 1 96.62 84 PRO A O 1
ATOM 667 N N . LEU A 1 85 ? -13.266 16.844 -3.854 1 95.94 85 LEU A N 1
ATOM 668 C CA . LEU A 1 85 ? -13.93 15.555 -3.695 1 95.94 85 LEU A CA 1
ATOM 669 C C . LEU A 1 85 ? -13.305 14.508 -4.609 1 95.94 85 LEU A C 1
ATOM 671 O O . LEU A 1 85 ? -12.984 13.406 -4.164 1 95.94 85 LEU A O 1
ATOM 675 N N . PRO A 1 86 ? -13.047 14.758 -5.891 1 97.75 86 PRO A N 1
ATOM 676 C CA . PRO A 1 86 ? -12.477 13.719 -6.754 1 97.75 86 PRO A CA 1
ATOM 677 C C . PRO A 1 86 ? -11.094 13.258 -6.297 1 97.75 86 PRO A C 1
ATOM 679 O O . PRO A 1 86 ? -10.75 12.086 -6.441 1 97.75 86 PRO A O 1
ATOM 682 N N . LEU A 1 87 ? -10.328 14.18 -5.746 1 97.44 87 LEU A N 1
ATOM 683 C CA . LEU A 1 87 ? -8.992 13.82 -5.277 1 97.44 87 LEU A CA 1
ATOM 684 C C . LEU A 1 87 ? -9.07 13.008 -3.986 1 97.44 87 LEU A C 1
ATOM 686 O O . LEU A 1 87 ? -8.297 12.062 -3.795 1 97.44 87 LEU A O 1
ATOM 690 N N . ARG A 1 88 ? -9.969 13.375 -3.201 1 97.5 88 ARG A N 1
ATOM 691 C CA . ARG A 1 88 ? -10.172 12.633 -1.961 1 97.5 88 ARG A CA 1
ATOM 692 C C . ARG A 1 88 ? -10.555 11.18 -2.248 1 97.5 88 ARG A C 1
ATOM 694 O O . ARG A 1 88 ? -10.047 10.258 -1.604 1 97.5 88 ARG A O 1
ATOM 701 N N . ILE A 1 89 ? -11.414 11.039 -3.154 1 97.75 89 ILE A N 1
ATOM 702 C CA . ILE A 1 89 ? -11.844 9.703 -3.555 1 97.75 89 ILE A CA 1
ATOM 703 C C . ILE A 1 89 ? -10.672 8.953 -4.172 1 97.75 89 ILE A C 1
ATOM 705 O O . ILE A 1 89 ? -10.414 7.797 -3.818 1 97.75 89 ILE A O 1
ATOM 709 N N . LEU A 1 90 ? -9.922 9.625 -5.031 1 98.38 90 LEU A N 1
ATOM 710 C CA . LEU A 1 90 ? -8.797 9 -5.703 1 98.38 90 LEU A CA 1
ATOM 711 C C . LEU A 1 90 ? -7.754 8.523 -4.695 1 98.38 90 LEU A C 1
ATOM 713 O O . LEU A 1 90 ? -7.316 7.367 -4.746 1 98.38 90 LEU A O 1
ATOM 717 N N . TRP A 1 91 ? -7.445 9.359 -3.754 1 98.5 91 TRP A N 1
ATOM 718 C CA . TRP A 1 91 ? -6.414 9.031 -2.775 1 98.5 91 TRP A CA 1
ATOM 719 C C . TRP A 1 91 ? -6.891 7.93 -1.833 1 98.5 91 TRP A C 1
ATOM 721 O O . TRP A 1 91 ? -6.102 7.074 -1.416 1 98.5 91 TRP A O 1
ATOM 731 N N . SER A 1 92 ? -8.141 7.902 -1.518 1 98.62 92 SER A N 1
ATOM 732 C CA . SER A 1 92 ? -8.688 6.887 -0.626 1 98.62 92 SER A CA 1
ATOM 733 C C . SER A 1 92 ? -8.703 5.516 -1.299 1 98.62 92 SER A C 1
ATOM 735 O O . SER A 1 92 ? -8.344 4.512 -0.685 1 98.62 92 SER A O 1
ATOM 737 N N . VAL A 1 93 ? -9.109 5.516 -2.529 1 98.31 93 VAL A N 1
ATOM 738 C CA . VAL A 1 93 ? -9.141 4.27 -3.285 1 98.31 93 VAL A CA 1
ATOM 739 C C . VAL A 1 93 ? -7.715 3.768 -3.506 1 98.31 93 VAL A C 1
ATOM 741 O O . VAL A 1 93 ? -7.438 2.574 -3.357 1 98.31 93 VAL A O 1
ATOM 744 N N . TYR A 1 94 ? -6.848 4.688 -3.824 1 98.5 94 TYR A N 1
ATOM 745 C CA . TYR A 1 94 ? -5.438 4.391 -4.035 1 98.5 94 TYR A CA 1
ATOM 746 C C . TYR A 1 94 ? -4.816 3.781 -2.781 1 98.5 94 TYR A C 1
ATOM 748 O O . TYR A 1 94 ? -4.18 2.727 -2.846 1 98.5 94 TYR A O 1
ATOM 756 N N . GLY A 1 95 ? -5.02 4.465 -1.676 1 98.44 95 GLY A N 1
ATOM 757 C CA . GLY A 1 95 ? -4.477 3.967 -0.421 1 98.44 95 GLY A CA 1
ATOM 758 C C . GLY A 1 95 ? -5.027 2.609 -0.027 1 98.44 95 GLY A C 1
ATOM 759 O O . GLY A 1 95 ? -4.285 1.743 0.439 1 98.44 95 GLY A O 1
ATOM 760 N N . SER A 1 96 ? -6.312 2.486 -0.253 1 98.75 96 SER A N 1
ATOM 761 C CA . SER A 1 96 ? -6.957 1.215 0.058 1 98.75 96 SER A CA 1
ATOM 762 C C . SER A 1 96 ? -6.406 0.087 -0.809 1 98.75 96 SER A C 1
ATOM 764 O O . SER A 1 96 ? -6.145 -1.01 -0.314 1 98.75 96 SER A O 1
ATOM 766 N N . ALA A 1 97 ? -6.203 0.368 -2.031 1 98.06 97 ALA A N 1
ATOM 767 C CA . ALA A 1 97 ? -5.684 -0.634 -2.959 1 98.06 97 ALA A CA 1
ATOM 768 C C . ALA A 1 97 ? -4.254 -1.031 -2.596 1 98.06 97 ALA A C 1
ATOM 770 O O . ALA A 1 97 ? -3.932 -2.219 -2.535 1 98.06 97 ALA A O 1
ATOM 771 N N . MET A 1 98 ? -3.43 -0.036 -2.297 1 98.38 98 MET A N 1
ATOM 772 C CA . MET A 1 98 ? -2.041 -0.321 -1.954 1 98.38 98 MET A CA 1
ATOM 773 C C . MET A 1 98 ? -1.953 -1.134 -0.667 1 98.38 98 MET A C 1
ATOM 775 O O . MET A 1 98 ? -1.184 -2.092 -0.584 1 98.38 98 MET A O 1
ATOM 779 N N . PHE A 1 99 ? -2.748 -0.785 0.276 1 98.75 99 PHE A N 1
ATOM 780 C CA . PHE A 1 99 ? -2.717 -1.468 1.564 1 98.75 99 PHE A CA 1
ATOM 781 C C . PHE A 1 99 ? -3.186 -2.91 1.423 1 98.75 99 PHE A C 1
ATOM 783 O O . PHE A 1 99 ? -2.51 -3.836 1.881 1 98.75 99 PHE A O 1
ATOM 790 N N . ASN A 1 100 ? -4.34 -3.088 0.802 1 98.62 100 ASN A N 1
ATOM 791 C CA . ASN A 1 100 ? -4.926 -4.422 0.74 1 98.62 100 ASN A CA 1
ATOM 792 C C . ASN A 1 100 ? -4.113 -5.352 -0.161 1 98.62 100 ASN A C 1
ATOM 794 O O . ASN A 1 100 ? -3.811 -6.484 0.218 1 98.62 100 ASN A O 1
ATOM 798 N N . PHE A 1 101 ? -3.756 -4.859 -1.227 1 97.94 101 PHE A N 1
ATOM 799 C CA . PHE A 1 101 ? -3.02 -5.719 -2.146 1 97.94 101 PHE A CA 1
ATOM 800 C C . PHE A 1 101 ? -1.586 -5.918 -1.67 1 97.94 101 PHE A C 1
ATOM 802 O O . PHE A 1 101 ? -1.014 -6.996 -1.842 1 97.94 101 PHE A O 1
ATOM 809 N N . GLY A 1 102 ? -1.025 -4.898 -1.101 1 97.81 102 GLY A N 1
ATOM 810 C CA . GLY A 1 102 ? 0.294 -5.062 -0.511 1 97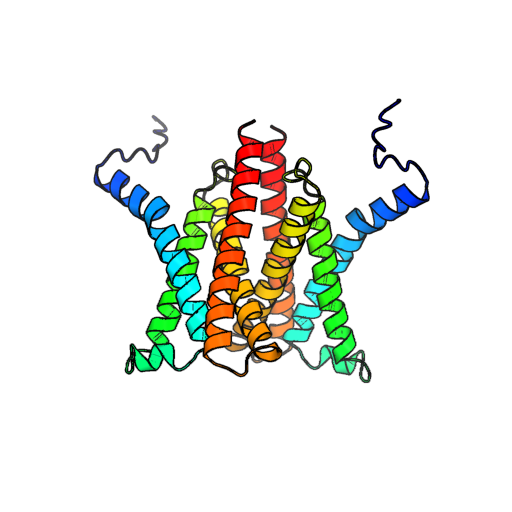.81 102 GLY A CA 1
ATOM 811 C C . GLY A 1 102 ? 0.319 -6.078 0.617 1 97.81 102 GLY A C 1
ATOM 812 O O . GLY A 1 102 ? 1.217 -6.918 0.682 1 97.81 102 GLY A O 1
ATOM 813 N N . SER A 1 103 ? -0.676 -6.004 1.466 1 97.75 103 SER A N 1
ATOM 814 C CA . SER A 1 103 ? -0.73 -6.945 2.58 1 97.75 103 SER A CA 1
ATOM 815 C C . SER A 1 103 ? -0.981 -8.367 2.092 1 97.75 103 SER A C 1
ATOM 817 O O . SER A 1 103 ? -0.415 -9.32 2.627 1 97.75 103 SER A O 1
ATOM 819 N N . VAL A 1 104 ? -1.743 -8.484 1.082 1 96 104 VAL A N 1
ATOM 820 C CA . VAL A 1 104 ? -2.035 -9.797 0.518 1 96 104 VAL A CA 1
ATOM 821 C C . VAL A 1 104 ? -0.743 -10.445 0.028 1 96 104 VAL A C 1
ATOM 823 O O . VAL A 1 104 ? -0.492 -11.625 0.296 1 96 104 VAL A O 1
ATOM 826 N N . LEU A 1 105 ? -0.019 -9.68 -0.654 1 94.38 105 LEU A N 1
ATOM 827 C CA . LEU A 1 105 ? 1.241 -10.227 -1.145 1 94.38 105 LEU A CA 1
ATOM 828 C C . LEU A 1 105 ? 2.172 -10.57 0.014 1 94.38 105 LEU A C 1
ATOM 830 O O . LEU A 1 105 ? 2.865 -11.594 -0.022 1 94.38 105 LEU A O 1
ATOM 834 N N . LEU A 1 106 ? 2.178 -9.789 0.993 1 94.62 106 LEU A N 1
ATOM 835 C CA . LEU A 1 106 ? 3.029 -10.047 2.148 1 94.62 106 LEU A CA 1
ATOM 836 C C . LEU A 1 106 ? 2.564 -11.297 2.898 1 94.62 106 LEU A C 1
ATOM 838 O O . LEU A 1 106 ? 3.385 -12.094 3.352 1 94.62 106 LEU A O 1
ATOM 842 N N . PHE A 1 107 ? 1.281 -11.477 2.986 1 93.38 107 PHE A N 1
ATOM 843 C CA . PHE A 1 107 ? 0.747 -12.695 3.578 1 93.38 107 PHE A CA 1
ATOM 844 C C . PHE A 1 107 ? 1.206 -13.922 2.799 1 93.38 107 PHE A C 1
ATOM 846 O O . PHE A 1 107 ? 1.7 -14.891 3.385 1 93.38 107 PHE A O 1
ATOM 853 N N . SER A 1 108 ? 1.084 -13.844 1.555 1 88.5 108 SER A N 1
ATOM 854 C CA . SER A 1 108 ? 1.401 -14.977 0.686 1 88.5 108 SER A CA 1
ATOM 855 C C . SER A 1 108 ? 2.889 -15.305 0.733 1 88.5 108 SER A C 1
ATOM 857 O O . SER A 1 108 ? 3.268 -16.484 0.741 1 88.5 108 SER A O 1
ATOM 859 N N . THR A 1 109 ? 3.711 -14.289 0.702 1 85.62 109 THR A N 1
ATOM 860 C CA . THR A 1 109 ? 5.152 -14.5 0.776 1 85.62 109 THR A CA 1
ATOM 861 C C . THR A 1 109 ? 5.543 -15.102 2.123 1 85.62 109 THR A C 1
ATOM 863 O O . THR A 1 109 ? 6.457 -15.922 2.199 1 85.62 109 THR A O 1
ATOM 866 N N . GLY A 1 110 ? 4.93 -14.695 3.16 1 83.75 110 GLY A N 1
ATOM 867 C CA . GLY A 1 110 ? 5.18 -15.25 4.48 1 83.75 110 GLY A CA 1
ATOM 868 C C . GLY A 1 110 ? 4.852 -16.734 4.57 1 83.75 110 GLY A C 1
ATOM 869 O O . GLY A 1 110 ? 5.547 -17.484 5.258 1 83.75 110 GLY A O 1
ATOM 870 N N . LYS A 1 111 ? 3.9 -17.094 3.869 1 79.19 111 LYS A N 1
ATOM 871 C CA . LYS A 1 111 ? 3.514 -18.5 3.848 1 79.19 111 LYS A CA 1
ATOM 872 C C . LYS A 1 111 ? 4.629 -19.375 3.271 1 79.19 111 LYS A C 1
ATOM 874 O O . LYS A 1 111 ? 4.875 -20.484 3.76 1 79.19 111 LYS A O 1
ATOM 879 N N . LEU A 1 112 ? 5.297 -18.766 2.369 1 75.69 112 LEU A N 1
ATOM 880 C CA . LEU A 1 112 ? 6.359 -19.516 1.706 1 75.69 112 LEU A CA 1
ATOM 881 C C . LEU A 1 112 ? 7.547 -19.719 2.645 1 75.69 112 LEU A C 1
ATOM 883 O O . LEU A 1 112 ? 8.227 -20.75 2.572 1 75.69 112 LEU A O 1
ATOM 887 N N . LEU A 1 113 ? 7.672 -18.812 3.465 1 71.81 113 LEU A N 1
ATOM 888 C CA . LEU A 1 113 ? 8.883 -18.828 4.281 1 71.81 113 LEU A CA 1
ATOM 889 C C . LEU A 1 113 ? 8.648 -19.562 5.594 1 71.81 113 LEU A C 1
ATOM 891 O O . LEU A 1 113 ? 9.594 -20.078 6.195 1 71.81 113 LEU A O 1
ATOM 895 N N . LEU A 1 114 ? 7.43 -19.484 5.953 1 67.69 114 LEU A N 1
ATOM 896 C CA . LEU A 1 114 ? 7.426 -19.828 7.371 1 67.69 114 LEU A CA 1
ATOM 897 C C . LEU A 1 114 ? 6.402 -20.922 7.672 1 67.69 114 LEU A C 1
ATOM 899 O O . LEU A 1 114 ? 6.41 -21.5 8.758 1 67.69 114 LEU A O 1
ATOM 903 N N . VAL A 1 115 ? 5.617 -21.156 6.77 1 65.38 115 VAL A N 1
ATOM 904 C CA . VAL A 1 115 ? 4.539 -21.844 7.48 1 65.38 115 VAL A CA 1
ATOM 905 C C . VAL A 1 115 ? 4.234 -23.172 6.801 1 65.38 115 VAL A C 1
ATOM 907 O O . VAL A 1 115 ? 4.102 -23.234 5.578 1 65.38 115 VAL A O 1
ATOM 910 N N . ASN A 1 116 ? 4.59 -24.125 7.547 1 74.75 116 ASN A N 1
ATOM 911 C CA . ASN A 1 116 ? 4.188 -25.469 7.129 1 74.75 116 ASN A CA 1
ATOM 912 C C . ASN A 1 116 ? 2.969 -25.953 7.91 1 74.75 116 ASN A C 1
ATOM 914 O O . ASN A 1 116 ? 2.248 -26.844 7.453 1 74.75 116 ASN A O 1
ATOM 918 N N . ASP A 1 117 ? 2.742 -25.312 8.922 1 82.94 117 ASP A N 1
ATOM 919 C CA . ASP A 1 117 ? 1.652 -25.688 9.812 1 82.94 117 ASP A CA 1
ATOM 920 C C . ASP A 1 117 ? 0.496 -24.703 9.734 1 82.94 117 ASP A C 1
ATOM 922 O O . ASP A 1 117 ? 0.709 -23.484 9.766 1 82.94 117 ASP A O 1
ATOM 926 N N . ARG A 1 118 ? -0.679 -25.266 9.688 1 82.56 118 ARG A N 1
ATOM 927 C CA . ARG A 1 118 ? -1.892 -24.453 9.562 1 82.56 118 ARG A CA 1
ATOM 928 C C . ARG A 1 118 ? -2.057 -23.516 10.75 1 82.56 118 ARG A C 1
ATOM 930 O O . ARG A 1 118 ? -2.434 -22.359 10.586 1 82.56 118 ARG A O 1
ATOM 937 N N . LEU A 1 119 ? -1.826 -24.031 11.867 1 84.44 119 LEU A N 1
ATOM 938 C CA . LEU A 1 119 ? -1.982 -23.219 13.07 1 84.44 119 LEU A CA 1
ATOM 939 C C . LEU A 1 119 ? -0.998 -22.062 13.086 1 84.44 119 LEU A C 1
ATOM 941 O O . LEU A 1 119 ? -1.366 -20.938 13.414 1 84.44 119 LEU A O 1
ATOM 945 N N . ILE A 1 120 ? 0.193 -22.328 12.758 1 85.44 120 ILE A N 1
ATOM 946 C CA . ILE A 1 120 ? 1.216 -21.297 12.719 1 85.44 120 ILE A CA 1
ATOM 947 C C . ILE A 1 120 ? 0.868 -20.266 11.641 1 85.44 120 ILE A C 1
ATOM 949 O O . ILE A 1 120 ? 1.025 -19.062 11.844 1 85.44 120 ILE A O 1
ATOM 953 N N . GLY A 1 121 ? 0.365 -20.734 10.547 1 87.81 121 GLY A N 1
ATOM 954 C CA . GLY A 1 121 ? -0.062 -19.828 9.484 1 87.81 121 GLY A CA 1
ATOM 955 C C . GLY A 1 121 ? -1.182 -18.906 9.914 1 87.81 121 GLY A C 1
ATOM 956 O O . GLY A 1 121 ? -1.146 -17.703 9.617 1 87.81 121 GLY A O 1
ATOM 957 N N . THR A 1 122 ? -2.061 -19.453 10.555 1 88.75 122 THR A N 1
ATOM 958 C CA . THR A 1 122 ? -3.205 -18.688 11.031 1 88.75 122 THR A CA 1
ATOM 959 C C . THR A 1 122 ? -2.764 -17.625 12.039 1 88.75 122 THR A C 1
ATOM 961 O O . THR A 1 122 ? -3.18 -16.469 11.953 1 88.75 122 THR A O 1
ATOM 964 N N . LEU A 1 123 ? -1.958 -18.016 12.945 1 91 123 LEU A N 1
ATOM 965 C CA . LEU A 1 123 ? -1.484 -17.078 13.953 1 91 123 LEU A CA 1
ATOM 966 C C . LEU A 1 123 ? -0.656 -15.969 13.312 1 91 123 LEU A C 1
ATOM 968 O O . LEU A 1 123 ? -0.772 -14.797 13.695 1 91 123 LEU A O 1
ATOM 972 N N . TYR A 1 124 ? 0.125 -16.375 12.414 1 91.5 124 TYR A N 1
ATOM 973 C CA . TYR A 1 124 ? 0.91 -15.398 11.664 1 91.5 124 TYR A CA 1
ATOM 974 C C . TYR A 1 124 ? 0.004 -14.422 10.93 1 91.5 124 TYR A C 1
ATOM 976 O O . TYR A 1 124 ? 0.231 -13.203 10.969 1 91.5 124 TYR A O 1
ATOM 984 N N . ALA A 1 125 ? -0.999 -14.945 10.289 1 93.81 125 ALA A N 1
ATOM 985 C CA . ALA A 1 125 ? -1.91 -14.109 9.516 1 93.81 125 ALA A CA 1
ATOM 986 C C . ALA A 1 125 ? -2.621 -13.094 10.406 1 93.81 125 ALA A C 1
ATOM 988 O O . ALA A 1 125 ? -2.732 -11.922 10.062 1 93.81 125 ALA A O 1
ATOM 989 N N . ILE A 1 126 ? -3.076 -13.539 11.508 1 95.44 126 ILE A N 1
ATOM 990 C CA . ILE A 1 126 ? -3.785 -12.672 12.438 1 95.44 126 ILE A CA 1
ATOM 991 C C . ILE A 1 126 ? -2.84 -11.594 12.969 1 95.44 126 ILE A C 1
ATOM 993 O O . ILE A 1 126 ? -3.156 -10.398 12.922 1 95.44 126 ILE A O 1
ATOM 997 N N . ALA A 1 127 ? -1.704 -11.984 13.43 1 95.69 127 ALA A N 1
ATOM 998 C CA . ALA A 1 127 ? -0.731 -11.055 13.992 1 95.69 127 ALA A CA 1
ATOM 999 C C . ALA A 1 127 ? -0.277 -10.039 12.945 1 95.69 127 ALA A C 1
ATOM 1001 O O . ALA A 1 127 ? -0.196 -8.844 13.227 1 95.69 127 ALA A O 1
ATOM 1002 N N . ALA A 1 128 ? 0.018 -10.508 11.766 1 96.25 128 ALA A N 1
ATOM 1003 C CA . ALA A 1 128 ? 0.472 -9.625 10.688 1 96.25 128 ALA A CA 1
ATOM 1004 C C . ALA A 1 128 ? -0.619 -8.633 10.297 1 96.25 128 ALA A C 1
ATOM 1006 O O . ALA A 1 128 ? -0.363 -7.434 10.18 1 96.25 128 ALA A O 1
ATOM 1007 N N . SER A 1 129 ? -1.791 -9.172 10.078 1 98.06 129 SER A N 1
ATOM 1008 C CA . SER A 1 129 ? -2.898 -8.305 9.688 1 98.06 129 SER A CA 1
ATOM 1009 C C . SER A 1 129 ? -3.141 -7.219 10.727 1 98.06 129 SER A C 1
ATOM 1011 O O . SER A 1 129 ? -3.225 -6.035 10.391 1 98.06 129 SER A O 1
ATOM 1013 N N . LEU A 1 130 ? -3.229 -7.582 12.008 1 97.88 130 LEU A N 1
ATOM 1014 C CA . LEU A 1 130 ? -3.445 -6.609 13.078 1 97.88 130 LEU A CA 1
ATOM 1015 C C . LEU A 1 130 ? -2.299 -5.605 13.141 1 97.88 130 LEU A C 1
ATOM 1017 O O . LEU A 1 130 ? -2.527 -4.41 13.336 1 97.88 130 LEU A O 1
ATOM 1021 N N . SER A 1 131 ? -1.128 -6.086 12.953 1 97.88 131 SER A N 1
ATOM 1022 C CA . SER A 1 131 ? 0.029 -5.195 12.961 1 97.88 131 SER A CA 1
ATOM 1023 C C . SER A 1 131 ? -0.041 -4.184 11.828 1 97.88 131 SER A C 1
ATOM 1025 O O . SER A 1 131 ? 0.207 -2.992 12.031 1 97.88 131 SER A O 1
ATOM 1027 N N . PHE A 1 132 ? -0.349 -4.656 10.641 1 98.5 132 PHE A N 1
ATOM 1028 C CA . PHE A 1 132 ? -0.448 -3.754 9.5 1 98.5 132 PHE A CA 1
ATOM 1029 C C . PHE A 1 132 ? -1.518 -2.695 9.734 1 98.5 132 PHE A C 1
ATOM 1031 O O . PHE A 1 132 ? -1.312 -1.518 9.43 1 98.5 132 PHE A O 1
ATOM 1038 N N . LEU A 1 133 ? -2.613 -3.121 10.281 1 98.62 133 LEU A N 1
ATOM 1039 C CA . LEU A 1 133 ? -3.717 -2.203 10.547 1 98.62 133 LEU A CA 1
ATOM 1040 C C . LEU A 1 133 ? -3.33 -1.174 11.602 1 98.62 133 LEU A C 1
ATOM 1042 O O . LEU A 1 133 ? -3.604 0.018 11.445 1 98.62 133 LEU A O 1
ATOM 1046 N N . VAL A 1 134 ? -2.693 -1.603 12.641 1 98.19 134 VAL A N 1
ATOM 1047 C CA . VAL A 1 134 ? -2.332 -0.728 13.75 1 98.19 134 VAL A CA 1
ATOM 1048 C C . VAL A 1 134 ? -1.261 0.263 13.305 1 98.19 134 VAL A C 1
ATOM 1050 O O . VAL A 1 134 ? -1.337 1.453 13.617 1 98.19 134 VAL A O 1
ATOM 1053 N N . VAL A 1 135 ? -0.324 -0.178 12.578 1 98.25 135 VAL A N 1
ATOM 1054 C CA . VAL A 1 135 ? 0.747 0.692 12.102 1 98.25 135 VAL A CA 1
ATOM 1055 C C . VAL A 1 135 ? 0.175 1.752 11.164 1 98.25 135 VAL A C 1
ATOM 1057 O O . VAL A 1 135 ? 0.508 2.934 11.273 1 98.25 135 VAL A O 1
ATOM 1060 N N . GLY A 1 136 ? -0.67 1.306 10.195 1 98.25 136 GLY A N 1
ATOM 1061 C CA . GLY A 1 136 ? -1.327 2.262 9.32 1 98.25 136 GLY A CA 1
ATOM 1062 C C . GLY A 1 136 ? -2.133 3.305 10.07 1 98.25 136 GLY A C 1
ATOM 1063 O O . GLY A 1 136 ? -2.057 4.496 9.758 1 98.25 136 GLY A O 1
ATOM 1064 N N . LYS A 1 137 ? -2.848 2.801 11.031 1 98 137 LYS A N 1
ATOM 1065 C CA . LYS A 1 137 ? -3.66 3.705 11.836 1 98 137 LYS A CA 1
ATOM 1066 C C . LYS A 1 137 ? -2.787 4.691 12.602 1 98 137 LYS A C 1
ATOM 1068 O O . LYS A 1 137 ? -3.104 5.883 12.68 1 98 137 LYS A O 1
ATOM 1073 N N . GLN A 1 138 ? -1.742 4.219 13.219 1 97.69 138 GLN A N 1
ATOM 1074 C CA . GLN A 1 138 ? -0.831 5.07 13.969 1 97.69 138 GLN A CA 1
ATOM 1075 C C . GLN A 1 138 ? -0.253 6.176 13.086 1 97.69 138 GLN A C 1
ATOM 1077 O O . GLN A 1 138 ? -0.181 7.332 13.5 1 97.69 138 GLN A O 1
ATOM 1082 N N . TYR A 1 139 ? 0.156 5.816 11.922 1 97.62 139 TYR A N 1
ATOM 1083 C CA . TYR A 1 139 ? 0.698 6.773 10.961 1 97.62 139 TYR A CA 1
ATOM 1084 C C . TYR A 1 139 ? -0.324 7.855 10.633 1 97.62 139 TYR A C 1
ATOM 1086 O O . TYR A 1 139 ? -0.015 9.047 10.695 1 97.62 139 TYR A O 1
ATOM 1094 N N . LEU A 1 140 ? -1.504 7.465 10.312 1 97.25 140 LEU A N 1
ATOM 1095 C CA . LEU A 1 140 ? -2.535 8.398 9.875 1 97.25 140 LEU A CA 1
ATOM 1096 C C . LEU A 1 140 ? -2.945 9.32 11.023 1 97.25 140 LEU A C 1
ATOM 1098 O O . LEU A 1 140 ? -3.178 10.516 10.805 1 97.25 140 LEU A O 1
ATOM 1102 N N . GLU A 1 141 ? -3.039 8.75 12.18 1 96.56 141 GLU A N 1
ATOM 1103 C CA . GLU A 1 141 ? -3.395 9.57 13.336 1 96.56 141 GLU A CA 1
ATOM 1104 C C . GLU A 1 141 ? -2.301 10.586 13.648 1 96.56 141 GLU A C 1
ATOM 1106 O O . GLU A 1 141 ? -2.592 11.719 14.039 1 96.56 141 GLU A O 1
ATOM 1111 N N . PHE A 1 142 ? -1.107 10.172 13.516 1 96.38 142 PHE A N 1
ATOM 1112 C CA . PHE A 1 142 ? -0.005 11.102 13.727 1 96.38 142 PHE A CA 1
ATOM 1113 C C . PHE A 1 142 ? -0.077 12.258 12.734 1 96.38 142 PHE A C 1
ATOM 1115 O O . PHE A 1 142 ? 0.068 13.422 13.117 1 96.38 142 PHE A O 1
ATOM 1122 N N . VAL A 1 143 ? -0.273 11.945 11.508 1 95.62 143 VAL A N 1
ATOM 1123 C CA . VAL A 1 143 ? -0.358 12.953 10.461 1 95.62 143 VAL A CA 1
ATOM 1124 C C . VAL A 1 143 ? -1.52 13.898 10.742 1 95.62 143 VAL A C 1
ATOM 1126 O O . VAL A 1 143 ? -1.381 15.117 10.609 1 95.62 143 VAL A O 1
ATOM 1129 N N . ASP A 1 144 ? -2.609 13.352 11.141 1 94.44 144 ASP A N 1
ATOM 1130 C CA . ASP A 1 144 ? -3.77 14.172 11.469 1 94.44 144 ASP A CA 1
ATOM 1131 C C . ASP A 1 144 ? -3.461 15.125 12.617 1 94.44 144 ASP A C 1
ATOM 1133 O O . ASP A 1 144 ? -3.867 16.281 12.602 1 94.44 144 ASP A O 1
ATOM 1137 N N . ARG A 1 145 ? -2.75 14.641 13.586 1 92.31 145 ARG A N 1
ATOM 1138 C CA . ARG A 1 145 ? -2.393 15.469 14.734 1 92.31 145 ARG A CA 1
ATOM 1139 C C . ARG A 1 145 ? -1.44 16.594 14.336 1 92.31 145 ARG A C 1
ATOM 1141 O O . ARG A 1 145 ? -1.491 17.688 14.891 1 92.31 145 ARG A O 1
ATOM 1148 N N . SER A 1 146 ? -0.694 16.312 13.398 1 88.25 146 SER A N 1
ATOM 1149 C CA . SER A 1 146 ? 0.281 17.297 12.938 1 88.25 146 SER A CA 1
ATOM 1150 C C . SER A 1 146 ? -0.398 18.438 12.195 1 88.25 146 SER A C 1
ATOM 1152 O O . SER A 1 146 ? 0.168 19.531 12.07 1 88.25 146 SER A O 1
ATOM 1154 N N . ILE A 1 147 ? -1.493 18.25 11.695 1 84.25 147 ILE A N 1
ATOM 1155 C CA . ILE A 1 147 ? -2.256 19.266 11 1 84.25 147 ILE A CA 1
ATOM 1156 C C . ILE A 1 147 ? -3.02 20.125 12.008 1 84.25 147 ILE A C 1
ATOM 1158 O O . ILE A 1 147 ? -3.148 21.344 11.836 1 84.25 147 ILE A O 1
ATOM 1162 N N . ASP A 1 148 ? -3.545 19.516 12.977 1 74.69 148 ASP A N 1
ATOM 1163 C CA . ASP A 1 148 ? -4.328 20.219 13.992 1 74.69 148 ASP A CA 1
ATOM 1164 C C . ASP A 1 148 ? -3.43 21.078 14.883 1 74.69 148 ASP A C 1
ATOM 1166 O O . ASP A 1 148 ? -3.889 22.047 15.484 1 74.69 148 ASP A O 1
ATOM 1170 N N . GLY A 1 149 ? -2.172 21.172 14.836 1 63.25 149 GLY A N 1
ATOM 1171 C CA . GLY A 1 149 ? -1.325 21.938 15.734 1 63.25 149 GLY A CA 1
ATOM 1172 C C . GLY A 1 149 ? -1.068 21.234 17.062 1 63.25 149 GLY A C 1
ATOM 1173 O O . GLY A 1 149 ? -1.898 20.438 17.516 1 63.25 149 GLY A O 1
ATOM 1174 N N . MET B 1 1 ? 27.391 18.531 33.969 1 26.66 1 MET B N 1
ATOM 1175 C CA . MET B 1 1 ? 27.562 17.531 32.906 1 26.66 1 MET B CA 1
ATOM 1176 C C . MET B 1 1 ? 26.734 17.906 31.688 1 26.66 1 MET B C 1
ATOM 1178 O O . MET B 1 1 ? 25.516 18.016 31.766 1 26.66 1 MET B O 1
ATOM 1182 N N . SER B 1 2 ? 27.312 18.625 30.594 1 28.98 2 SER B N 1
ATOM 1183 C CA . SER B 1 2 ? 26.781 19.359 29.453 1 28.98 2 SER B CA 1
ATOM 1184 C C . SER B 1 2 ? 26.094 18.422 28.469 1 28.98 2 SER B C 1
ATOM 1186 O O . SER B 1 2 ? 26.703 17.469 27.984 1 28.98 2 SER B O 1
ATOM 1188 N N . ASN B 1 3 ? 24.828 18.062 28.547 1 29.88 3 ASN B N 1
ATOM 1189 C CA . ASN B 1 3 ? 23.969 17.266 27.672 1 29.88 3 ASN B CA 1
ATOM 1190 C C . ASN B 1 3 ? 24.047 17.75 26.219 1 29.88 3 ASN B C 1
ATOM 1192 O O . ASN B 1 3 ? 23.344 18.688 25.844 1 29.88 3 ASN B O 1
ATOM 1196 N N . ALA B 1 4 ? 25.219 17.766 25.531 1 35.94 4 ALA B N 1
ATOM 1197 C CA . ALA B 1 4 ? 25.406 18.125 24.141 1 35.94 4 ALA B CA 1
ATOM 1198 C C . ALA B 1 4 ? 24.469 17.359 23.219 1 35.94 4 ALA B C 1
ATOM 1200 O O . ALA B 1 4 ? 24.609 16.141 23.062 1 35.94 4 ALA B O 1
ATOM 1201 N N . ARG B 1 5 ? 23.219 17.656 23.109 1 37.5 5 ARG B N 1
ATOM 1202 C CA . ARG B 1 5 ? 22.25 17.203 22.125 1 37.5 5 ARG B CA 1
ATOM 1203 C C . ARG B 1 5 ? 22.875 17.141 20.734 1 37.5 5 ARG B C 1
ATOM 1205 O O . ARG B 1 5 ? 23.328 18.156 20.203 1 37.5 5 ARG B O 1
ATOM 1212 N N . LYS B 1 6 ? 23.594 16.109 20.266 1 39.03 6 LYS B N 1
ATOM 1213 C CA . LYS B 1 6 ? 24.203 15.867 18.969 1 39.03 6 LYS B CA 1
ATOM 1214 C C . LYS B 1 6 ? 23.234 16.234 17.844 1 39.03 6 LYS B C 1
ATOM 1216 O O . LYS B 1 6 ? 22.188 15.617 17.688 1 39.03 6 LYS B O 1
ATOM 1221 N N . GLU B 1 7 ? 22.891 17.375 17.484 1 41.06 7 GLU B N 1
ATOM 1222 C CA . GLU B 1 7 ? 22.219 17.844 16.281 1 41.06 7 GLU B CA 1
ATOM 1223 C C . GLU B 1 7 ? 22.797 17.188 15.031 1 41.06 7 GLU B C 1
ATOM 1225 O O . GLU B 1 7 ? 24.016 17.078 14.891 1 41.06 7 GLU B O 1
ATOM 1230 N N . PRO B 1 8 ? 22.25 16.078 14.367 1 45.5 8 PRO B N 1
ATOM 1231 C CA . PRO B 1 8 ? 22.922 15.523 13.188 1 45.5 8 PRO B CA 1
ATOM 1232 C C . PRO B 1 8 ? 23.484 16.609 12.266 1 45.5 8 PRO B C 1
ATOM 1234 O O . PRO B 1 8 ? 22.859 16.969 11.273 1 45.5 8 PRO B O 1
ATOM 1237 N N . ASN B 1 9 ? 23.781 17.703 12.672 1 44.06 9 ASN B N 1
ATOM 1238 C CA . ASN B 1 9 ? 24.469 18.781 11.961 1 44.06 9 ASN B CA 1
ATOM 1239 C C . ASN B 1 9 ? 25.781 18.281 11.359 1 44.06 9 ASN B C 1
ATOM 1241 O O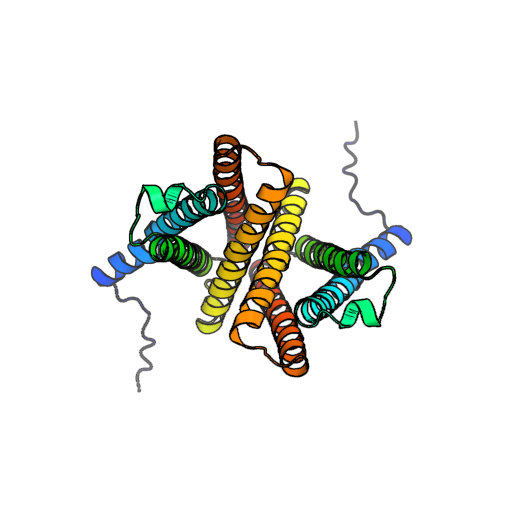 . ASN B 1 9 ? 26.859 18.594 11.867 1 44.06 9 ASN B O 1
ATOM 1245 N N . ASP B 1 10 ? 26.047 17 11.188 1 50.97 10 ASP B N 1
ATOM 1246 C CA . ASP B 1 10 ? 27.359 16.781 10.57 1 50.97 10 ASP B CA 1
ATOM 1247 C C . ASP B 1 10 ? 27.5 17.625 9.297 1 50.97 10 ASP B C 1
ATOM 1249 O O . ASP B 1 10 ? 26.938 17.281 8.258 1 50.97 10 ASP B O 1
ATOM 1253 N N . ASP B 1 11 ? 27.578 18.922 9.242 1 60.03 11 ASP B N 1
ATOM 1254 C CA . ASP B 1 11 ? 27.953 19.953 8.281 1 60.03 11 ASP B CA 1
ATOM 1255 C C . ASP B 1 11 ? 29.125 19.5 7.41 1 60.03 11 ASP B C 1
ATOM 1257 O O . ASP B 1 11 ? 29.672 20.297 6.637 1 60.03 11 ASP B O 1
ATOM 1261 N N . SER B 1 12 ? 29.594 18.312 7.492 1 76.5 12 SER B N 1
ATOM 1262 C CA . SER B 1 12 ? 30.703 17.875 6.645 1 76.5 12 SER B CA 1
ATOM 1263 C C . SER B 1 12 ? 30.234 17.625 5.211 1 76.5 12 SER B C 1
ATOM 1265 O O . SER B 1 12 ? 29.047 17.375 4.973 1 76.5 12 SER B O 1
ATOM 1267 N N . ARG B 1 13 ? 31.062 17.984 4.246 1 85.56 13 ARG B N 1
ATOM 1268 C CA . ARG B 1 13 ? 30.844 17.734 2.824 1 85.56 13 ARG B CA 1
ATOM 1269 C C . ARG B 1 13 ? 30.266 16.344 2.588 1 85.56 13 ARG B C 1
ATOM 1271 O O . ARG B 1 13 ? 29.391 16.172 1.75 1 85.56 13 ARG B O 1
ATOM 1278 N N . ILE B 1 14 ? 30.719 15.414 3.34 1 89.31 14 ILE B N 1
ATOM 1279 C CA . ILE B 1 14 ? 30.25 14.039 3.215 1 89.31 14 ILE B CA 1
ATOM 1280 C C . ILE B 1 14 ? 28.797 13.938 3.658 1 89.31 14 ILE B C 1
ATOM 1282 O O . ILE B 1 14 ? 27.984 13.258 3.016 1 89.31 14 ILE B O 1
ATOM 1286 N N . GLY B 1 15 ? 28.562 14.586 4.723 1 87 15 GLY B N 1
ATOM 1287 C CA . GLY B 1 15 ? 27.188 14.578 5.199 1 87 15 GLY B CA 1
ATOM 1288 C C . GLY B 1 15 ? 26.203 15.172 4.203 1 87 15 GLY B C 1
ATOM 1289 O O . GLY B 1 15 ? 25.141 14.609 3.961 1 87 15 GLY B O 1
ATOM 1290 N N . LYS B 1 16 ? 26.594 16.234 3.582 1 88.31 16 LYS B N 1
ATOM 1291 C CA . LYS B 1 16 ? 25.75 16.891 2.578 1 88.31 16 LYS B CA 1
ATOM 1292 C C . LYS B 1 16 ? 25.562 16 1.352 1 88.31 16 LYS B C 1
ATOM 1294 O O . LYS B 1 16 ? 24.484 15.922 0.785 1 88.31 16 LYS B O 1
ATOM 1299 N N . PHE B 1 17 ? 26.656 15.391 1 1 89.88 17 PHE B N 1
ATOM 1300 C CA . PHE B 1 17 ? 26.609 14.484 -0.141 1 89.88 17 PHE B CA 1
ATOM 1301 C C . PHE B 1 17 ? 25.672 13.32 0.133 1 89.88 17 PHE B C 1
ATOM 1303 O O . PHE B 1 17 ? 24.859 12.961 -0.715 1 89.88 17 PHE B O 1
ATOM 1310 N N . LEU B 1 18 ? 25.75 12.766 1.281 1 89.5 18 LEU B N 1
ATOM 1311 C CA . LEU B 1 18 ? 24.922 11.625 1.643 1 89.5 18 LEU B CA 1
ATOM 1312 C C . LEU B 1 18 ? 23.453 12.039 1.695 1 89.5 18 LEU B C 1
ATOM 1314 O O . LEU B 1 18 ? 22.578 11.273 1.287 1 89.5 18 LEU B O 1
ATOM 1318 N N . ASP B 1 19 ? 23.219 13.18 2.158 1 90.06 19 ASP B N 1
ATOM 1319 C CA . ASP B 1 19 ? 21.844 13.672 2.203 1 90.06 19 ASP B CA 1
ATOM 1320 C C . ASP B 1 19 ? 21.281 13.836 0.796 1 90.06 19 ASP B C 1
ATOM 1322 O O . ASP B 1 19 ? 20.125 13.477 0.542 1 90.06 19 ASP B O 1
ATOM 1326 N N . GLU B 1 20 ? 22.078 14.328 -0.055 1 91.44 20 GLU B N 1
ATOM 1327 C CA . GLU B 1 20 ? 21.641 14.523 -1.434 1 91.44 20 GLU B CA 1
ATOM 1328 C C . GLU B 1 20 ? 21.391 13.188 -2.131 1 91.44 20 GLU B C 1
ATOM 1330 O O . GLU B 1 20 ? 20.375 13.023 -2.818 1 91.44 20 GLU B O 1
ATOM 1335 N N . VAL B 1 21 ? 22.281 12.328 -1.985 1 89.38 21 VAL B N 1
ATOM 1336 C CA . VAL B 1 21 ? 22.141 11.008 -2.598 1 89.38 21 VAL B CA 1
ATOM 1337 C C . VAL B 1 21 ? 20.906 10.312 -2.061 1 89.38 21 VAL B C 1
ATOM 1339 O O . VAL B 1 21 ? 20.078 9.812 -2.832 1 89.38 21 VAL B O 1
ATOM 1342 N N . CYS B 1 22 ? 20.734 10.359 -0.785 1 90.69 22 CYS B N 1
ATOM 1343 C CA . CYS B 1 22 ? 19.672 9.609 -0.122 1 90.69 22 CYS B CA 1
ATOM 1344 C C . CYS B 1 22 ? 18.297 10.234 -0.395 1 90.69 22 CYS B C 1
ATOM 1346 O O . CYS B 1 22 ? 17.312 9.523 -0.591 1 90.69 22 CYS B O 1
ATOM 1348 N N . PHE B 1 23 ? 18.25 11.523 -0.487 1 94.12 23 PHE B N 1
ATOM 1349 C CA . PHE B 1 23 ? 16.922 12.117 -0.44 1 94.12 23 PHE B CA 1
ATOM 1350 C C . PHE B 1 23 ? 16.609 12.844 -1.741 1 94.12 23 PHE B C 1
ATOM 1352 O O . PHE B 1 23 ? 15.492 13.32 -1.939 1 94.12 23 PHE B O 1
ATOM 1359 N N . THR B 1 24 ? 17.562 12.859 -2.662 1 91.06 24 THR B N 1
ATOM 1360 C CA . THR B 1 24 ? 17.297 13.445 -3.975 1 91.06 24 THR B CA 1
ATOM 1361 C C . THR B 1 24 ? 17.453 12.398 -5.074 1 91.06 24 THR B C 1
ATOM 1363 O O . THR B 1 24 ? 16.531 12.172 -5.855 1 91.06 24 THR B O 1
ATOM 1366 N N . TYR B 1 25 ? 18.484 11.664 -5.066 1 93.25 25 TYR B N 1
ATOM 1367 C CA . TYR B 1 25 ? 18.797 10.766 -6.176 1 93.25 25 TYR B CA 1
ATOM 1368 C C . TYR B 1 25 ? 18.125 9.406 -5.98 1 93.25 25 TYR B C 1
ATOM 1370 O O . TYR B 1 25 ? 17.562 8.844 -6.922 1 93.25 25 TYR B O 1
ATOM 1378 N N . MET B 1 26 ? 18.188 8.938 -4.801 1 94.94 26 MET B N 1
ATOM 1379 C CA . MET B 1 26 ? 17.703 7.582 -4.555 1 94.94 26 MET B CA 1
ATOM 1380 C C . MET B 1 26 ? 16.203 7.488 -4.812 1 94.94 26 MET B C 1
ATOM 1382 O O . MET B 1 26 ? 15.727 6.496 -5.371 1 94.94 26 MET B O 1
ATOM 1386 N N . PRO B 1 27 ? 15.461 8.461 -4.457 1 96.94 27 PRO B N 1
ATOM 1387 C CA . PRO B 1 27 ? 14.039 8.383 -4.777 1 96.94 27 PRO B CA 1
ATOM 1388 C C . PRO B 1 27 ? 13.766 8.344 -6.281 1 96.94 27 PRO B C 1
ATOM 1390 O O . PRO B 1 27 ? 12.891 7.609 -6.734 1 96.94 27 PRO B O 1
ATOM 1393 N N . VAL B 1 28 ? 14.531 8.992 -7.043 1 97.12 28 VAL B N 1
ATOM 1394 C CA . VAL B 1 28 ? 14.367 9.016 -8.492 1 97.12 28 VAL B CA 1
ATOM 1395 C C . VAL B 1 28 ? 14.781 7.672 -9.086 1 97.12 28 VAL B C 1
ATOM 1397 O O . VAL B 1 28 ? 14.07 7.117 -9.922 1 97.12 28 VAL B O 1
ATOM 1400 N N . ILE B 1 29 ? 15.883 7.203 -8.602 1 97.56 29 ILE B N 1
ATOM 1401 C CA . ILE B 1 29 ? 16.359 5.898 -9.047 1 97.56 29 ILE B CA 1
ATOM 1402 C C . ILE B 1 29 ? 15.367 4.816 -8.648 1 97.56 29 ILE B C 1
ATOM 1404 O O . ILE B 1 29 ? 15.117 3.879 -9.414 1 97.56 29 ILE B O 1
ATOM 1408 N N . GLY B 1 30 ? 14.867 4.949 -7.496 1 98.31 30 GLY B N 1
ATOM 1409 C CA . GLY B 1 30 ? 13.852 4.016 -7.043 1 98.31 30 GLY B CA 1
ATOM 1410 C C . GLY B 1 30 ? 12.602 4.039 -7.902 1 98.31 30 GLY B C 1
ATOM 1411 O O . GLY B 1 30 ? 12.031 2.986 -8.211 1 98.31 30 GLY B O 1
ATOM 1412 N N . ALA B 1 31 ? 12.172 5.188 -8.266 1 98.19 31 ALA B N 1
ATOM 1413 C CA . ALA B 1 31 ? 11.008 5.332 -9.133 1 98.19 31 ALA B CA 1
ATOM 1414 C C . ALA B 1 31 ? 11.25 4.684 -10.492 1 98.19 31 ALA B C 1
ATOM 1416 O O . ALA B 1 31 ? 10.391 3.969 -11.016 1 98.19 31 ALA B O 1
ATOM 1417 N N . ALA B 1 32 ? 12.398 4.945 -11.039 1 97.62 32 ALA B N 1
ATOM 1418 C CA . ALA B 1 32 ? 12.766 4.324 -12.305 1 97.62 32 ALA B CA 1
ATOM 1419 C C . ALA B 1 32 ? 12.812 2.803 -12.18 1 97.62 32 ALA B C 1
ATOM 1421 O O . ALA B 1 32 ? 12.344 2.084 -13.07 1 97.62 32 ALA B O 1
ATOM 1422 N N . SER B 1 33 ? 13.375 2.357 -11.086 1 97.88 33 SER B N 1
ATOM 1423 C CA . SER B 1 33 ? 13.453 0.924 -10.812 1 97.88 33 SER B CA 1
ATOM 1424 C C . SER B 1 33 ? 12.062 0.304 -10.703 1 97.88 33 SER B C 1
ATOM 1426 O O . SER B 1 33 ? 11.836 -0.811 -11.172 1 97.88 33 SER B O 1
ATOM 1428 N N . HIS B 1 34 ? 11.203 1.006 -10.055 1 98.44 34 HIS B N 1
ATOM 1429 C CA . HIS B 1 34 ? 9.82 0.545 -9.945 1 98.44 34 HIS B CA 1
ATOM 1430 C C . HIS B 1 34 ? 9.195 0.345 -11.32 1 98.44 34 HIS B C 1
ATOM 1432 O O . HIS B 1 34 ? 8.531 -0.666 -11.562 1 98.44 34 HIS B O 1
ATOM 1438 N N . THR B 1 35 ? 9.406 1.234 -12.219 1 97.69 35 THR B N 1
ATOM 1439 C CA . THR B 1 35 ? 8.836 1.167 -13.562 1 97.69 35 THR B CA 1
ATOM 1440 C C . THR B 1 35 ? 9.484 0.037 -14.359 1 97.69 35 THR B C 1
ATOM 1442 O O . THR B 1 35 ? 8.789 -0.737 -15.016 1 97.69 35 THR B O 1
ATOM 1445 N N . ILE B 1 36 ? 10.758 -0.052 -14.273 1 96.19 36 ILE B N 1
ATOM 1446 C CA . ILE B 1 36 ? 11.461 -1.107 -14.992 1 96.19 36 ILE B CA 1
ATOM 1447 C C . ILE B 1 36 ? 11.008 -2.473 -14.477 1 96.19 36 ILE B C 1
ATOM 1449 O O . ILE B 1 36 ? 10.781 -3.393 -15.266 1 96.19 36 ILE B O 1
ATOM 1453 N N . PHE B 1 37 ? 10.852 -2.557 -13.203 1 96.31 37 PHE B N 1
ATOM 1454 C CA . PHE B 1 37 ? 10.398 -3.811 -12.617 1 96.31 37 PHE B CA 1
ATOM 1455 C C . PHE B 1 37 ? 8.984 -4.148 -13.086 1 96.31 37 PHE B C 1
ATOM 1457 O O . PHE B 1 37 ? 8.68 -5.309 -13.352 1 96.31 37 PHE B O 1
ATOM 1464 N N . ALA B 1 38 ? 8.156 -3.146 -13.148 1 96.06 38 ALA B N 1
ATOM 1465 C CA . ALA B 1 38 ? 6.793 -3.352 -13.625 1 96.06 38 ALA B CA 1
ATOM 1466 C C . ALA B 1 38 ? 6.785 -3.934 -15.031 1 96.06 38 ALA B C 1
ATOM 1468 O O . ALA B 1 38 ? 6.035 -4.863 -15.328 1 96.06 38 ALA B O 1
ATOM 1469 N N . VAL B 1 39 ? 7.586 -3.379 -15.867 1 93.5 39 VAL B N 1
ATOM 1470 C CA . VAL B 1 39 ? 7.684 -3.859 -17.234 1 93.5 39 VAL B CA 1
ATOM 1471 C C . VAL B 1 39 ? 8.18 -5.305 -17.25 1 93.5 39 VAL B C 1
ATOM 1473 O O . VAL B 1 39 ? 7.656 -6.141 -18 1 93.5 39 VAL B O 1
ATOM 1476 N N . HIS B 1 40 ? 9.164 -5.551 -16.453 1 91.69 40 HIS B N 1
ATOM 1477 C CA . HIS B 1 40 ? 9.711 -6.898 -16.359 1 91.69 40 HIS B CA 1
ATOM 1478 C C . HIS B 1 40 ? 8.641 -7.898 -15.922 1 91.69 40 HIS B C 1
ATOM 1480 O O . HIS B 1 40 ? 8.633 -9.039 -16.391 1 91.69 40 HIS B O 1
ATOM 1486 N N . LEU B 1 41 ? 7.77 -7.484 -15.023 1 89.31 41 LEU B N 1
ATOM 1487 C CA . LEU B 1 41 ? 6.719 -8.359 -14.523 1 89.31 41 LEU B CA 1
ATOM 1488 C C . LEU B 1 41 ? 5.758 -8.75 -15.641 1 89.31 41 LEU B C 1
ATOM 1490 O O . LEU B 1 41 ? 5.211 -9.859 -15.633 1 89.31 41 LEU B O 1
ATOM 1494 N N . LEU B 1 42 ? 5.578 -7.922 -16.547 1 88.12 42 LEU B N 1
ATOM 1495 C CA . LEU B 1 42 ? 4.578 -8.164 -17.578 1 88.12 42 LEU B CA 1
ATOM 1496 C C . LEU B 1 42 ? 5.23 -8.727 -18.844 1 88.12 42 LEU B C 1
ATOM 1498 O O . LEU B 1 42 ? 4.555 -9.344 -19.672 1 88.12 42 LEU B O 1
ATOM 1502 N N . ASP B 1 43 ? 6.422 -8.367 -19.016 1 85.06 43 ASP B N 1
ATOM 1503 C CA . ASP B 1 43 ? 7.211 -8.93 -20.109 1 85.06 43 ASP B CA 1
ATOM 1504 C C . ASP B 1 43 ? 8.438 -9.672 -19.578 1 85.06 43 ASP B C 1
ATOM 1506 O O . ASP B 1 43 ? 9.523 -9.094 -19.484 1 85.06 43 ASP B O 1
ATOM 1510 N N . LYS B 1 44 ? 8.297 -10.93 -19.484 1 79.62 44 LYS B N 1
ATOM 1511 C CA . LYS B 1 44 ? 9.32 -11.75 -18.844 1 79.62 44 LYS B CA 1
ATOM 1512 C C . LYS B 1 44 ? 10.516 -11.953 -19.766 1 79.62 44 LYS B C 1
ATOM 1514 O O . LYS B 1 44 ? 11.562 -12.438 -19.328 1 79.62 44 LYS B O 1
ATOM 1519 N N . SER B 1 45 ? 10.422 -11.539 -20.938 1 78.75 45 SER B N 1
ATOM 1520 C CA . SER B 1 45 ? 11.547 -11.68 -21.859 1 78.75 45 SER B CA 1
ATOM 1521 C C . SER B 1 45 ? 12.555 -10.547 -21.672 1 78.75 45 SER B C 1
ATOM 1523 O O . SER B 1 45 ? 13.695 -10.648 -22.141 1 78.75 45 SER B O 1
ATOM 1525 N N . LEU B 1 46 ? 12.133 -9.523 -21.094 1 78.06 46 LEU B N 1
ATOM 1526 C CA . LEU B 1 46 ? 12.969 -8.328 -20.969 1 78.06 46 LEU B CA 1
ATOM 1527 C C . LEU B 1 46 ? 14.266 -8.641 -20.234 1 78.06 46 LEU B C 1
ATOM 1529 O O . LEU B 1 46 ? 15.352 -8.367 -20.734 1 78.06 46 LEU B O 1
ATOM 1533 N N . MET B 1 47 ? 14.148 -9.297 -19.125 1 76.5 47 MET B N 1
ATOM 1534 C CA . MET B 1 47 ? 15.328 -9.453 -18.281 1 76.5 47 MET B CA 1
ATOM 1535 C C . MET B 1 47 ? 16.266 -10.508 -18.844 1 76.5 47 MET B C 1
ATOM 1537 O O . MET B 1 47 ? 17.484 -10.281 -18.938 1 76.5 47 MET B O 1
ATOM 1541 N N . PRO B 1 48 ? 15.781 -11.516 -19.234 1 75.12 48 PRO B N 1
ATOM 1542 C CA . PRO B 1 48 ? 16.688 -12.492 -19.844 1 75.12 48 PRO B CA 1
ATOM 1543 C C . PRO B 1 48 ? 17.391 -11.953 -21.094 1 75.12 48 PRO B C 1
ATOM 1545 O O . PRO B 1 48 ? 18.531 -12.305 -21.359 1 75.12 48 PRO B O 1
ATOM 1548 N N . SER B 1 49 ? 16.656 -11.141 -21.703 1 80.94 49 SER B N 1
ATOM 1549 C CA . SER B 1 49 ? 17.25 -10.594 -22.922 1 80.94 49 SER B CA 1
ATOM 1550 C C . SER B 1 49 ? 18.359 -9.602 -22.578 1 80.94 49 SER B C 1
ATOM 1552 O O . SER B 1 49 ? 19.391 -9.562 -23.266 1 80.94 49 SER B O 1
ATOM 1554 N N . LEU B 1 50 ? 18.219 -8.883 -21.547 1 80.38 50 LEU B N 1
ATOM 1555 C CA . LEU B 1 50 ? 19.188 -7.863 -21.188 1 80.38 50 LEU B CA 1
ATOM 1556 C C . LEU B 1 50 ? 20.266 -8.438 -20.281 1 80.38 50 LEU B C 1
ATOM 1558 O O . LEU B 1 50 ? 21.422 -8.016 -20.328 1 80.38 50 LEU B O 1
ATOM 1562 N N . PHE B 1 51 ? 19.859 -9.398 -19.484 1 81.69 51 PHE B N 1
ATOM 1563 C CA . PHE B 1 51 ? 20.766 -10 -18.5 1 81.69 51 PHE B CA 1
ATOM 1564 C C . PHE B 1 51 ? 20.516 -11.508 -18.406 1 81.69 51 PHE B C 1
ATOM 1566 O O . PHE B 1 51 ? 19.953 -11.992 -17.438 1 81.69 51 PHE B O 1
ATOM 1573 N N . PRO B 1 52 ? 21.109 -12.18 -19.297 1 76.81 52 PRO B N 1
ATOM 1574 C CA . PRO B 1 52 ? 20.812 -13.609 -19.406 1 76.81 52 PRO B CA 1
ATOM 1575 C C . PRO B 1 52 ? 21.312 -14.414 -18.203 1 76.81 52 PRO B C 1
ATOM 1577 O O . PRO B 1 52 ? 20.641 -15.359 -17.781 1 76.81 52 PRO B O 1
ATOM 1580 N N . LYS B 1 53 ? 22.359 -14.062 -17.594 1 80.81 53 LYS B N 1
ATOM 1581 C CA . LYS B 1 53 ? 22.938 -14.875 -16.531 1 80.81 53 LYS B CA 1
ATOM 1582 C C . LYS B 1 53 ? 22.422 -14.414 -15.164 1 80.81 53 LYS B C 1
ATOM 1584 O O . LYS B 1 53 ? 22.328 -15.211 -14.227 1 80.81 53 LYS B O 1
ATOM 1589 N N . TRP B 1 54 ? 21.938 -13.156 -15.141 1 80.06 54 TRP B N 1
ATOM 1590 C CA . TRP B 1 54 ? 21.625 -12.586 -13.836 1 80.06 54 TRP B CA 1
ATOM 1591 C C . TRP B 1 54 ? 20.219 -12.023 -13.797 1 80.06 54 TRP B C 1
ATOM 1593 O O . TRP B 1 54 ? 19.938 -11.078 -13.055 1 80.06 54 TRP B O 1
ATOM 1603 N N . 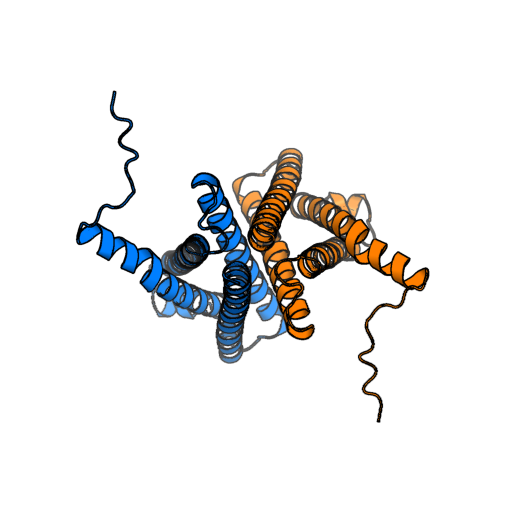HIS B 1 55 ? 19.359 -12.672 -14.539 1 78.12 55 HIS B N 1
ATOM 1604 C CA . HIS B 1 55 ? 18.047 -12.078 -14.766 1 78.12 55 HIS B CA 1
ATOM 1605 C C . HIS B 1 55 ? 17.234 -12.055 -13.477 1 78.12 55 HIS B C 1
ATOM 1607 O O . HIS B 1 55 ? 16.547 -11.07 -13.188 1 78.12 55 HIS B O 1
ATOM 1613 N N . PHE B 1 56 ? 17.406 -13.047 -12.562 1 79.44 56 PHE B N 1
ATOM 1614 C CA . PHE B 1 56 ? 16.641 -13.07 -11.32 1 79.44 56 PHE B CA 1
ATOM 1615 C C . PHE B 1 56 ? 17.219 -12.062 -10.328 1 79.44 56 PHE B C 1
ATOM 1617 O O . PHE B 1 56 ? 16.469 -11.344 -9.664 1 79.44 56 PHE B O 1
ATOM 1624 N N . GLY B 1 57 ? 18.438 -12.008 -10.32 1 84.75 57 GLY B N 1
ATOM 1625 C CA . GLY B 1 57 ? 19.094 -11.062 -9.438 1 84.75 57 GLY B CA 1
ATOM 1626 C C . GLY B 1 57 ? 18.859 -9.617 -9.828 1 84.75 57 GLY B C 1
ATOM 1627 O O . GLY B 1 57 ? 18.672 -8.758 -8.969 1 84.75 57 GLY B O 1
ATOM 1628 N N . VAL B 1 58 ? 18.734 -9.391 -11.086 1 84.31 58 VAL B N 1
ATOM 1629 C CA . VAL B 1 58 ? 18.547 -8.031 -11.578 1 84.31 58 VAL B CA 1
ATOM 1630 C C . VAL B 1 58 ? 17.125 -7.566 -11.289 1 84.31 58 VAL B C 1
ATOM 1632 O O . VAL B 1 58 ? 16.922 -6.434 -10.844 1 84.31 58 VAL B O 1
ATOM 1635 N N . ALA B 1 59 ? 16.203 -8.422 -11.484 1 88.88 59 ALA B N 1
ATOM 1636 C CA . ALA B 1 59 ? 14.82 -8.078 -11.188 1 88.88 59 ALA B CA 1
ATOM 1637 C C . ALA B 1 59 ? 14.641 -7.766 -9.711 1 88.88 59 ALA B C 1
ATOM 1639 O O . ALA B 1 59 ? 14.016 -6.766 -9.352 1 88.88 59 ALA B O 1
ATOM 1640 N N . ASN B 1 60 ? 15.273 -8.539 -8.891 1 90.19 60 ASN B N 1
ATOM 1641 C CA . ASN B 1 60 ? 15.188 -8.312 -7.449 1 90.19 60 ASN B CA 1
ATOM 1642 C C . ASN B 1 60 ? 15.93 -7.047 -7.031 1 90.19 60 ASN B C 1
ATOM 1644 O O . ASN B 1 60 ? 15.523 -6.363 -6.09 1 90.19 60 ASN B O 1
ATOM 1648 N N . GLY B 1 61 ? 16.922 -6.84 -7.773 1 94.38 61 GLY B N 1
ATOM 1649 C CA . GLY B 1 61 ? 17.625 -5.594 -7.543 1 94.38 61 GLY B CA 1
ATOM 1650 C C . GLY B 1 61 ? 16.781 -4.363 -7.809 1 94.38 61 GLY B C 1
ATOM 1651 O O . GLY B 1 61 ? 16.812 -3.398 -7.043 1 94.38 61 GLY B O 1
ATOM 1652 N N . PHE B 1 62 ? 16.016 -4.41 -8.875 1 95.38 62 PHE B N 1
ATOM 1653 C CA . PHE B 1 62 ? 15.125 -3.299 -9.195 1 95.38 62 PHE B CA 1
ATOM 1654 C C . PHE B 1 62 ? 14.047 -3.15 -8.125 1 95.38 62 PHE B C 1
ATOM 1656 O O . PHE B 1 62 ? 13.734 -2.035 -7.703 1 95.38 62 PHE B O 1
ATOM 1663 N N . LEU B 1 63 ? 13.562 -4.27 -7.727 1 96.12 63 LEU B N 1
ATOM 1664 C CA . LEU B 1 63 ? 12.547 -4.219 -6.68 1 96.12 63 LEU B CA 1
ATOM 1665 C C . LEU B 1 63 ? 13.133 -3.658 -5.387 1 96.12 63 LEU B C 1
ATOM 1667 O O . LEU B 1 63 ? 12.484 -2.855 -4.707 1 96.12 63 LEU B O 1
ATOM 1671 N N . PHE B 1 64 ? 14.32 -4.094 -5.078 1 97 64 PHE B N 1
ATOM 1672 C CA . PHE B 1 64 ? 14.984 -3.605 -3.877 1 97 64 PHE B CA 1
ATOM 1673 C C . PHE B 1 64 ? 15.211 -2.102 -3.957 1 97 64 PHE B C 1
ATOM 1675 O O . PHE B 1 64 ? 14.969 -1.379 -2.988 1 97 64 PHE B O 1
ATOM 1682 N N . ASN B 1 65 ? 15.656 -1.673 -5.094 1 97.25 65 ASN B N 1
ATOM 1683 C CA . ASN B 1 65 ? 15.875 -0.243 -5.285 1 97.25 65 ASN B CA 1
ATOM 1684 C C . ASN B 1 65 ? 14.562 0.538 -5.203 1 97.25 65 ASN B C 1
ATOM 1686 O O . ASN B 1 65 ? 14.539 1.676 -4.73 1 97.25 65 ASN B O 1
ATOM 1690 N N . ALA B 1 66 ? 13.562 -0.034 -5.727 1 98.5 66 ALA B N 1
ATOM 1691 C CA . ALA B 1 66 ? 12.25 0.599 -5.613 1 98.5 66 ALA B CA 1
ATOM 1692 C C . ALA B 1 66 ? 11.844 0.763 -4.148 1 98.5 66 ALA B C 1
ATOM 1694 O O . ALA B 1 66 ? 11.336 1.814 -3.756 1 98.5 66 ALA B O 1
ATOM 1695 N N . HIS B 1 67 ? 12.117 -0.199 -3.338 1 98.44 67 HIS B N 1
ATOM 1696 C CA . HIS B 1 67 ? 11.82 -0.13 -1.91 1 98.44 67 HIS B CA 1
ATOM 1697 C C . HIS B 1 67 ? 12.641 0.962 -1.231 1 98.44 67 HIS B C 1
ATOM 1699 O O . HIS B 1 67 ? 12.102 1.765 -0.467 1 98.44 67 HIS B O 1
ATOM 1705 N N . LEU B 1 68 ? 13.875 0.955 -1.561 1 98 68 LEU B N 1
ATOM 1706 C CA . LEU B 1 68 ? 14.766 1.945 -0.958 1 98 68 LEU B CA 1
ATOM 1707 C C . LEU B 1 68 ? 14.359 3.357 -1.364 1 98 68 LEU B C 1
ATOM 1709 O O . LEU B 1 68 ? 14.305 4.258 -0.525 1 98 68 LEU B O 1
ATOM 1713 N N . GLY B 1 69 ? 14.117 3.521 -2.59 1 98.38 69 GLY B N 1
ATOM 1714 C CA . GLY B 1 69 ? 13.727 4.828 -3.094 1 98.38 69 GLY B CA 1
ATOM 1715 C C . GLY B 1 69 ? 12.453 5.355 -2.471 1 98.38 69 GLY B C 1
ATOM 1716 O O . GLY B 1 69 ? 12.43 6.465 -1.932 1 98.38 69 GLY B O 1
ATOM 1717 N N . VAL B 1 70 ? 11.445 4.539 -2.527 1 98.5 70 VAL B N 1
ATOM 1718 C CA . VAL B 1 70 ? 10.156 4.941 -1.968 1 98.5 70 VAL B CA 1
ATOM 1719 C C . VAL B 1 70 ? 10.289 5.137 -0.459 1 98.5 70 VAL B C 1
ATOM 1721 O O . VAL B 1 70 ? 9.742 6.094 0.099 1 98.5 70 VAL B O 1
ATOM 1724 N N . GLY B 1 71 ? 11.008 4.277 0.181 1 98.44 71 GLY B N 1
ATOM 1725 C CA . GLY B 1 71 ? 11.219 4.398 1.615 1 98.44 71 GLY B CA 1
ATOM 1726 C C . GLY B 1 71 ? 11.898 5.699 2.01 1 98.44 71 GLY B C 1
ATOM 1727 O O . GLY B 1 71 ? 11.469 6.359 2.961 1 98.44 71 GLY B O 1
ATOM 1728 N N . LEU B 1 72 ? 12.844 6.035 1.295 1 98 72 LEU B N 1
ATOM 1729 C CA . LEU B 1 72 ? 13.578 7.258 1.603 1 98 72 LEU B CA 1
ATOM 1730 C C . LEU B 1 72 ? 12.742 8.492 1.285 1 98 72 LEU B C 1
ATOM 1732 O O . LEU B 1 72 ? 12.805 9.492 1.997 1 98 72 LEU B O 1
ATOM 1736 N N . TYR B 1 73 ? 12.039 8.398 0.226 1 97.88 73 TYR B N 1
ATOM 1737 C CA . TYR B 1 73 ? 11.125 9.484 -0.117 1 97.88 73 TYR B CA 1
ATOM 1738 C C . TYR B 1 73 ? 10.117 9.719 0.998 1 97.88 73 TYR B C 1
ATOM 1740 O O . TYR B 1 73 ? 9.844 10.867 1.371 1 97.88 73 TYR B O 1
ATOM 1748 N N . LEU B 1 74 ? 9.578 8.648 1.524 1 98.06 74 LEU B N 1
ATOM 1749 C CA . LEU B 1 74 ? 8.609 8.734 2.605 1 98.06 74 LEU B CA 1
ATOM 1750 C C . LEU B 1 74 ? 9.258 9.242 3.887 1 98.06 74 LEU B C 1
ATOM 1752 O O . LEU B 1 74 ? 8.68 10.062 4.598 1 98.06 74 LEU B O 1
ATOM 1756 N N . TYR B 1 75 ? 10.414 8.75 4.113 1 97.12 75 TYR B N 1
ATOM 1757 C CA . TYR B 1 75 ? 11.156 9.125 5.312 1 97.12 75 TYR B CA 1
ATOM 1758 C C . TYR B 1 75 ? 11.398 10.625 5.363 1 97.12 75 TYR B C 1
ATOM 1760 O O . TYR B 1 75 ? 11.406 11.227 6.441 1 97.12 75 TYR B O 1
ATOM 1768 N N . ASN B 1 76 ? 11.547 11.203 4.254 1 96.12 76 ASN B N 1
ATOM 1769 C CA . ASN B 1 76 ? 11.922 12.609 4.172 1 96.12 76 ASN B CA 1
ATOM 1770 C C . ASN B 1 76 ? 10.703 13.516 4.059 1 96.12 76 ASN B C 1
ATOM 1772 O O . ASN B 1 76 ? 10.828 14.695 3.721 1 96.12 76 ASN B O 1
ATOM 1776 N N . ARG B 1 77 ? 9.586 12.992 4.305 1 95.69 77 ARG B N 1
ATOM 1777 C CA . ARG B 1 77 ? 8.383 13.812 4.227 1 95.69 77 ARG B CA 1
ATOM 1778 C C . ARG B 1 77 ? 8.266 14.727 5.445 1 95.69 77 ARG B C 1
ATOM 1780 O O . ARG B 1 77 ? 8.609 14.336 6.559 1 95.69 77 ARG B O 1
ATOM 1787 N N . ARG B 1 78 ? 7.758 15.875 5.219 1 93.06 78 ARG B N 1
ATOM 1788 C CA . ARG B 1 78 ? 7.609 16.859 6.285 1 93.06 78 ARG B CA 1
ATOM 1789 C C . ARG B 1 78 ? 6.547 16.422 7.289 1 93.06 78 ARG B C 1
ATOM 1791 O O . ARG B 1 78 ? 6.637 16.75 8.477 1 93.06 78 ARG B O 1
ATOM 1798 N N . SER B 1 79 ? 5.605 15.727 6.848 1 92.12 79 SER B N 1
ATOM 1799 C CA . SER B 1 79 ? 4.473 15.328 7.676 1 92.12 79 SER B CA 1
ATOM 1800 C C . SER B 1 79 ? 4.914 14.43 8.828 1 92.12 79 SER B C 1
ATOM 1802 O O . SER B 1 79 ? 4.227 14.336 9.844 1 92.12 79 SER B O 1
ATOM 1804 N N . ILE B 1 80 ? 6.098 13.781 8.656 1 93.62 80 ILE B N 1
ATOM 1805 C CA . ILE B 1 80 ? 6.508 12.906 9.75 1 93.62 80 ILE B CA 1
ATOM 1806 C C . ILE B 1 80 ? 7.891 13.32 10.25 1 93.62 80 ILE B C 1
ATOM 1808 O O . ILE B 1 80 ? 8.555 12.555 10.953 1 93.62 80 ILE B O 1
ATOM 1812 N N . ALA B 1 81 ? 8.305 14.469 9.953 1 92.38 81 ALA B N 1
ATOM 1813 C CA . ALA B 1 81 ? 9.641 14.961 10.297 1 92.38 81 ALA B CA 1
ATOM 1814 C C . ALA B 1 81 ? 9.797 15.109 11.805 1 92.38 81 ALA B C 1
ATOM 1816 O O . ALA B 1 81 ? 10.898 14.977 12.336 1 92.38 81 ALA B O 1
ATOM 1817 N N . ARG B 1 82 ? 8.695 15.328 12.484 1 92.56 82 ARG B N 1
ATOM 1818 C CA . ARG B 1 82 ? 8.766 15.578 13.914 1 92.56 82 ARG B CA 1
ATOM 1819 C C . ARG B 1 82 ? 8.578 14.281 14.711 1 92.56 82 ARG B C 1
ATOM 1821 O O . ARG B 1 82 ? 8.672 14.281 15.938 1 92.56 82 ARG B O 1
ATOM 1828 N N . ALA B 1 83 ? 8.406 13.227 14.07 1 95.31 83 ALA B N 1
ATOM 1829 C CA . ALA B 1 83 ? 8.211 11.945 14.742 1 95.31 83 ALA B CA 1
ATOM 1830 C C . ALA B 1 83 ? 9.531 11.383 15.25 1 95.31 83 ALA B C 1
ATOM 1832 O O . ALA B 1 83 ? 10.594 11.672 14.68 1 95.31 83 ALA B O 1
ATOM 1833 N N . PRO B 1 84 ? 9.461 10.586 16.391 1 96.62 84 PRO B N 1
ATOM 1834 C CA . PRO B 1 84 ? 10.672 9.875 16.812 1 96.62 84 PRO B CA 1
ATOM 1835 C C . PRO B 1 84 ? 11.258 8.992 15.719 1 96.62 84 PRO B C 1
ATOM 1837 O O . PRO B 1 84 ? 10.508 8.414 14.922 1 96.62 84 PRO B O 1
ATOM 1840 N N . LEU B 1 85 ? 12.562 8.797 15.719 1 95.94 85 LEU B N 1
ATOM 1841 C CA . LEU B 1 85 ? 13.312 8.141 14.648 1 95.94 85 LEU B CA 1
ATOM 1842 C C . LEU B 1 85 ? 12.789 6.73 14.406 1 95.94 85 LEU B C 1
ATOM 1844 O O . LEU B 1 85 ? 12.539 6.344 13.266 1 95.94 85 LEU B O 1
ATOM 1848 N N . PRO B 1 86 ? 12.555 5.883 15.422 1 97.75 86 PRO B N 1
ATOM 1849 C CA . PRO B 1 86 ? 12.102 4.52 15.156 1 97.75 86 PRO B CA 1
ATOM 1850 C C . PRO B 1 86 ? 10.734 4.48 14.469 1 97.75 86 PRO B C 1
ATOM 1852 O O . PRO B 1 86 ? 10.484 3.596 13.641 1 97.75 86 PRO B O 1
ATOM 1855 N N . LEU B 1 87 ? 9.883 5.43 14.781 1 97.38 87 LEU B N 1
ATOM 1856 C CA . LEU B 1 87 ? 8.562 5.469 14.164 1 97.38 87 LEU B CA 1
ATOM 1857 C C . LEU B 1 87 ? 8.656 5.949 12.719 1 97.38 87 LEU B C 1
ATOM 1859 O O . LEU B 1 87 ? 7.953 5.438 11.844 1 97.38 87 LEU B O 1
ATOM 1863 N N . ARG B 1 88 ? 9.5 6.844 12.523 1 97.5 88 ARG B N 1
ATOM 1864 C CA . ARG B 1 88 ? 9.719 7.336 11.172 1 97.5 88 ARG B CA 1
ATOM 1865 C C . ARG B 1 88 ? 10.211 6.219 10.258 1 97.5 88 ARG B C 1
ATOM 1867 O O . ARG B 1 88 ? 9.75 6.09 9.117 1 97.5 88 ARG B O 1
ATOM 1874 N N . ILE B 1 89 ? 11.117 5.5 10.766 1 97.75 89 ILE B N 1
ATOM 1875 C CA . ILE B 1 89 ? 11.656 4.375 10.008 1 97.75 89 ILE B CA 1
ATOM 1876 C C . ILE B 1 89 ? 10.555 3.334 9.781 1 97.75 89 ILE B C 1
ATOM 1878 O O . ILE B 1 89 ? 10.367 2.854 8.664 1 97.75 89 ILE B O 1
ATOM 1882 N N . LEU B 1 90 ? 9.797 3.055 10.828 1 98.38 90 LEU B N 1
ATOM 1883 C CA . LEU B 1 90 ? 8.734 2.055 10.742 1 98.38 90 LEU B CA 1
ATOM 1884 C C . LEU B 1 90 ? 7.699 2.451 9.695 1 98.38 90 LEU B C 1
ATOM 1886 O O . LEU B 1 90 ? 7.348 1.648 8.828 1 98.38 90 LEU B O 1
ATOM 1890 N N . TRP B 1 91 ? 7.301 3.678 9.711 1 98.44 91 TRP B N 1
ATOM 1891 C CA . TRP B 1 91 ? 6.262 4.145 8.797 1 98.44 91 TRP B CA 1
ATOM 1892 C C . TRP B 1 91 ? 6.785 4.207 7.363 1 98.44 91 TRP B C 1
ATOM 1894 O O . TRP B 1 91 ? 6.047 3.928 6.414 1 98.44 91 TRP B O 1
ATOM 1904 N N . SER B 1 92 ? 8.016 4.527 7.188 1 98.62 92 SER B N 1
ATOM 1905 C CA . SER B 1 92 ? 8.609 4.605 5.852 1 98.62 92 SER B CA 1
ATOM 1906 C C . SER B 1 92 ? 8.75 3.219 5.234 1 98.62 92 SER B C 1
ATOM 1908 O O . SER B 1 92 ? 8.445 3.023 4.055 1 98.62 92 SER B O 1
ATOM 1910 N N . VAL B 1 93 ? 9.203 2.303 6.035 1 98.31 93 VAL B N 1
ATOM 1911 C CA . VAL B 1 93 ? 9.344 0.93 5.562 1 98.31 93 VAL B CA 1
ATOM 1912 C C . VAL B 1 93 ? 7.969 0.339 5.27 1 98.31 93 VAL B C 1
ATOM 1914 O O . VAL B 1 93 ? 7.773 -0.325 4.246 1 98.31 93 VAL B O 1
ATOM 1917 N N . TYR B 1 94 ? 7.047 0.623 6.145 1 98.5 94 TYR B N 1
ATOM 1918 C CA . TYR B 1 94 ? 5.664 0.171 5.996 1 98.5 94 TYR B CA 1
ATOM 1919 C C . TYR B 1 94 ? 5.051 0.702 4.707 1 98.5 94 TYR B C 1
ATOM 1921 O O . TYR B 1 94 ? 4.496 -0.063 3.916 1 98.5 94 TYR B O 1
ATOM 1929 N N . GLY B 1 95 ? 5.16 1.998 4.531 1 98.44 95 GLY B N 1
ATOM 1930 C CA . GLY B 1 95 ? 4.617 2.609 3.33 1 98.44 95 GLY B CA 1
ATOM 1931 C C . GLY B 1 95 ? 5.254 2.088 2.055 1 98.44 95 GLY B C 1
ATOM 1932 O O . GLY B 1 95 ? 4.559 1.842 1.065 1 98.44 95 GLY B O 1
ATOM 1933 N N . SER B 1 96 ? 6.551 1.916 2.15 1 98.75 96 SER B N 1
ATOM 1934 C CA . SER B 1 96 ? 7.277 1.394 0.997 1 98.75 96 SER B CA 1
ATOM 1935 C C . SER B 1 96 ? 6.836 -0.028 0.664 1 98.75 96 SER B C 1
ATOM 1937 O O . SER B 1 96 ? 6.637 -0.364 -0.505 1 98.75 96 SER B O 1
ATOM 1939 N N . ALA B 1 97 ? 6.648 -0.8 1.653 1 98.06 97 ALA B N 1
ATOM 1940 C CA . ALA B 1 97 ? 6.234 -2.188 1.457 1 98.06 97 ALA B CA 1
ATOM 1941 C C . ALA B 1 97 ? 4.828 -2.26 0.87 1 98.06 97 ALA B C 1
ATOM 1943 O O . ALA B 1 97 ? 4.586 -2.99 -0.094 1 98.06 97 ALA B O 1
ATOM 1944 N N . MET B 1 98 ? 3.932 -1.449 1.417 1 98.38 98 MET B N 1
ATOM 1945 C CA . MET B 1 98 ? 2.555 -1.465 0.93 1 98.38 98 MET B CA 1
ATOM 1946 C C . MET B 1 98 ? 2.486 -0.998 -0.521 1 98.38 98 MET B C 1
ATOM 1948 O O . MET B 1 98 ? 1.787 -1.599 -1.338 1 98.38 98 MET B O 1
ATOM 1952 N N . PHE B 1 99 ? 3.215 0.005 -0.824 1 98.69 99 PHE B N 1
ATOM 1953 C CA . PHE B 1 99 ? 3.189 0.559 -2.172 1 98.69 99 PHE B CA 1
ATOM 1954 C C . PHE B 1 99 ? 3.766 -0.435 -3.176 1 98.69 99 PHE B C 1
ATOM 1956 O O . PHE B 1 99 ? 3.143 -0.723 -4.199 1 98.69 99 PHE B O 1
ATOM 1963 N N . ASN B 1 100 ? 4.957 -0.932 -2.881 1 98.62 100 ASN B N 1
ATOM 1964 C CA . ASN B 1 100 ? 5.645 -1.785 -3.846 1 98.62 100 ASN B CA 1
ATOM 1965 C C . ASN B 1 100 ? 4.938 -3.127 -4.008 1 98.62 100 ASN B C 1
ATOM 1967 O O . ASN B 1 100 ? 4.703 -3.578 -5.133 1 98.62 100 ASN B O 1
ATOM 1971 N N . PHE B 1 101 ? 4.574 -3.664 -2.959 1 97.94 101 PHE B N 1
ATOM 1972 C CA . PHE B 1 101 ? 3.934 -4.969 -3.059 1 97.94 101 PHE B CA 1
ATOM 1973 C C . PHE B 1 101 ? 2.502 -4.832 -3.562 1 97.94 101 PHE B C 1
ATOM 1975 O O . PHE B 1 101 ? 2.012 -5.691 -4.297 1 97.94 101 PHE B O 1
ATOM 1982 N N . GLY B 1 102 ? 1.859 -3.793 -3.164 1 97.81 102 GLY B N 1
ATOM 1983 C CA . GLY B 1 102 ? 0.536 -3.537 -3.711 1 97.81 102 GLY B CA 1
ATOM 1984 C C . GLY B 1 102 ? 0.543 -3.316 -5.211 1 97.81 102 GLY B C 1
ATOM 1985 O O . GLY B 1 102 ? -0.293 -3.871 -5.93 1 97.81 102 GLY B O 1
ATOM 1986 N N . SER B 1 103 ? 1.487 -2.541 -5.66 1 97.75 103 SER B N 1
ATOM 1987 C CA . SER B 1 103 ? 1.571 -2.277 -7.094 1 97.75 103 SER B CA 1
ATOM 1988 C C . SER B 1 103 ? 1.944 -3.537 -7.867 1 97.75 103 SER B C 1
ATOM 1990 O O . SER B 1 103 ? 1.435 -3.773 -8.961 1 97.75 103 SER B O 1
ATOM 1992 N N . VAL B 1 104 ? 2.752 -4.332 -7.285 1 96 104 VAL B N 1
ATOM 1993 C CA . VAL B 1 104 ? 3.16 -5.578 -7.93 1 96 104 VAL B CA 1
ATOM 1994 C C . VAL B 1 104 ? 1.94 -6.465 -8.164 1 96 104 VAL B C 1
ATOM 1996 O O . VAL B 1 104 ? 1.771 -7.031 -9.242 1 96 104 VAL B O 1
ATOM 1999 N N . LEU B 1 105 ? 1.181 -6.551 -7.156 1 94.38 105 LEU B N 1
ATOM 2000 C CA . LEU B 1 105 ? -0.015 -7.375 -7.312 1 94.38 105 LEU B CA 1
ATOM 2001 C C . LEU B 1 105 ? -0.958 -6.77 -8.344 1 94.38 105 LEU B C 1
ATOM 2003 O O . LEU B 1 105 ? -1.572 -7.496 -9.133 1 94.38 105 LEU B O 1
ATOM 2007 N N . LEU B 1 106 ? -1.053 -5.535 -8.367 1 94.62 106 LEU B N 1
ATOM 2008 C CA . LEU B 1 106 ? -1.919 -4.871 -9.344 1 94.62 106 LEU B CA 1
ATOM 2009 C C . LEU B 1 106 ? -1.387 -5.055 -10.758 1 94.62 106 LEU B C 1
ATOM 2011 O O . LEU B 1 106 ? -2.16 -5.277 -11.695 1 94.62 106 LEU B O 1
ATOM 2015 N N . PHE B 1 107 ? -0.093 -5.004 -10.906 1 93.44 107 PHE B N 1
ATOM 2016 C CA . PHE B 1 107 ? 0.514 -5.289 -12.203 1 93.44 107 PHE B CA 1
ATOM 2017 C C . PHE B 1 107 ? 0.175 -6.703 -12.656 1 93.44 107 PHE B C 1
ATOM 2019 O O . PHE B 1 107 ? -0.258 -6.906 -13.797 1 93.44 107 PHE B O 1
ATOM 2026 N N . SER B 1 108 ? 0.325 -7.594 -11.781 1 88.56 108 SER B N 1
ATOM 2027 C CA . SER B 1 108 ? 0.127 -9.008 -12.102 1 88.56 108 SER B CA 1
ATOM 2028 C C . SER B 1 108 ? -1.33 -9.297 -12.445 1 88.56 108 SER B C 1
ATOM 2030 O O . SER B 1 108 ? -1.617 -10.07 -13.359 1 88.56 108 SER B O 1
ATOM 2032 N N . THR B 1 109 ? -2.219 -8.727 -11.68 1 85.69 109 THR B N 1
ATOM 2033 C CA . THR B 1 109 ? -3.641 -8.914 -11.945 1 85.69 109 THR B CA 1
ATOM 2034 C C . THR B 1 109 ? -4.031 -8.297 -13.281 1 85.69 109 THR B C 1
ATOM 2036 O O . THR B 1 109 ? -4.887 -8.836 -13.992 1 85.69 109 THR B O 1
ATOM 2039 N N . GLY B 1 110 ? -3.498 -7.199 -13.617 1 83.62 110 GLY B N 1
ATOM 2040 C CA . GLY B 1 110 ? -3.746 -6.574 -14.898 1 83.62 110 GLY B CA 1
ATOM 2041 C C . GLY B 1 110 ? -3.309 -7.43 -16.078 1 83.62 110 GLY B C 1
ATOM 2042 O O . GLY B 1 110 ? -3.959 -7.438 -17.125 1 83.62 110 GLY B O 1
ATOM 2043 N N . LYS B 1 111 ? -2.309 -8.125 -15.875 1 78.75 111 LYS B N 1
ATOM 2044 C CA . LYS B 1 111 ? -1.812 -9.023 -16.906 1 78.75 111 LYS B CA 1
ATOM 2045 C C . LYS B 1 111 ? -2.842 -10.094 -17.25 1 78.75 111 LYS B C 1
ATOM 2047 O O . LYS B 1 111 ? -3.018 -10.445 -18.422 1 78.75 111 LYS B O 1
ATOM 2052 N N . LEU B 1 112 ? -3.537 -10.43 -16.234 1 74.81 112 LEU B N 1
ATOM 2053 C CA . LEU B 1 112 ? -4.523 -11.484 -16.422 1 74.81 112 LEU B CA 1
ATOM 2054 C C . LEU B 1 112 ? -5.711 -10.984 -17.234 1 74.81 112 LEU B C 1
ATOM 2056 O O . LEU B 1 112 ? -6.305 -11.75 -18 1 74.81 112 LEU B O 1
ATOM 2060 N N . LEU B 1 113 ? -5.91 -9.773 -17.078 1 71.31 113 LEU B N 1
ATOM 2061 C CA . LEU B 1 113 ? -7.125 -9.234 -17.672 1 71.31 113 LEU B CA 1
ATOM 2062 C C . LEU B 1 113 ? -6.852 -8.703 -19.078 1 71.31 113 LEU B C 1
ATOM 2064 O O . LEU B 1 113 ? -7.754 -8.648 -19.922 1 71.31 113 LEU B O 1
ATOM 2068 N N . LEU B 1 114 ? -5.652 -8.258 -19.188 1 67.12 114 LEU B N 1
ATOM 2069 C CA . LEU B 1 114 ? -5.621 -7.398 -20.359 1 67.12 114 LEU B CA 1
ATOM 2070 C C . LEU B 1 114 ? -4.547 -7.855 -21.344 1 67.12 114 LEU B C 1
ATOM 2072 O O . LEU B 1 114 ? -4.523 -7.422 -22.5 1 67.12 114 LEU B O 1
ATOM 2076 N N . VAL B 1 115 ? -3.719 -8.68 -20.953 1 63.88 115 VAL B N 1
ATOM 2077 C CA . VAL B 1 115 ? -2.605 -8.5 -21.875 1 63.88 115 VAL B CA 1
ATOM 2078 C C . VAL B 1 115 ? -2.217 -9.844 -22.5 1 63.88 115 VAL B C 1
ATOM 2080 O O . VAL B 1 115 ? -2.023 -10.828 -21.781 1 63.88 115 VAL B O 1
ATOM 2083 N N . ASN B 1 116 ? -2.604 -9.883 -23.656 1 73.94 116 ASN B N 1
ATOM 2084 C CA . ASN B 1 116 ? -2.096 -11 -24.438 1 73.94 116 ASN B CA 1
ATOM 2085 C C . ASN B 1 116 ? -0.878 -10.594 -25.266 1 73.94 116 ASN B C 1
ATOM 2087 O O . ASN B 1 116 ? -0.051 -11.445 -25.609 1 73.94 116 ASN B O 1
ATOM 2091 N N . ASP B 1 117 ? -0.761 -9.375 -25.406 1 82.75 117 ASP B N 1
ATOM 2092 C CA . ASP B 1 117 ? 0.316 -8.828 -26.234 1 82.75 117 ASP B CA 1
ATOM 2093 C C . ASP B 1 117 ? 1.393 -8.18 -25.359 1 82.75 117 ASP B C 1
ATOM 2095 O O . ASP B 1 117 ? 1.082 -7.406 -24.453 1 82.75 117 ASP B O 1
ATOM 2099 N N . ARG B 1 118 ? 2.605 -8.477 -25.703 1 82.19 118 ARG B N 1
ATOM 2100 C CA . ARG B 1 118 ? 3.754 -7.977 -24.953 1 82.19 118 ARG B CA 1
ATOM 2101 C C . ARG 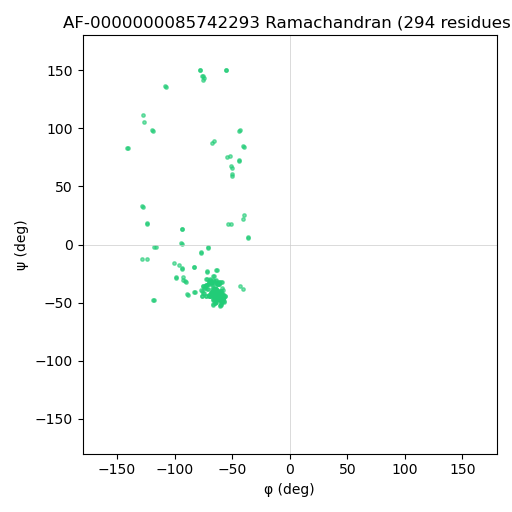B 1 118 ? 3.805 -6.453 -24.984 1 82.19 118 ARG B C 1
ATOM 2103 O O . ARG B 1 118 ? 4.098 -5.82 -23.969 1 82.19 118 ARG B O 1
ATOM 2110 N N . LEU B 1 119 ? 3.582 -5.918 -26.109 1 84.19 119 LEU B N 1
ATOM 2111 C CA . LEU B 1 119 ? 3.633 -4.469 -26.25 1 84.19 119 LEU B CA 1
ATOM 2112 C C . LEU B 1 119 ? 2.561 -3.801 -25.391 1 84.19 119 LEU B C 1
ATOM 2114 O O . LEU B 1 119 ? 2.828 -2.797 -24.719 1 84.19 119 LEU B O 1
ATOM 2118 N N . ILE B 1 120 ? 1.412 -4.324 -25.438 1 85.12 120 ILE B N 1
ATOM 2119 C CA . ILE B 1 120 ? 0.316 -3.779 -24.641 1 85.12 120 ILE B CA 1
ATOM 2120 C C . ILE B 1 120 ? 0.628 -3.932 -23.156 1 85.12 120 ILE B C 1
ATOM 2122 O O . ILE B 1 120 ? 0.367 -3.023 -22.359 1 85.12 120 ILE B O 1
ATOM 2126 N N . GLY B 1 121 ? 1.222 -5.027 -22.812 1 87.69 121 GLY B N 1
ATOM 2127 C CA . GLY B 1 121 ? 1.622 -5.234 -21.422 1 87.69 121 GLY B CA 1
ATOM 2128 C C . GLY B 1 121 ? 2.65 -4.23 -20.938 1 87.69 121 GLY B C 1
ATOM 2129 O O . GLY B 1 121 ? 2.533 -3.693 -19.844 1 87.69 121 GLY B O 1
ATOM 2130 N N . THR B 1 122 ? 3.543 -4.016 -21.75 1 88.38 122 THR B N 1
ATOM 2131 C CA . THR B 1 122 ? 4.609 -3.074 -21.422 1 88.38 122 THR B CA 1
ATOM 2132 C C . THR B 1 122 ? 4.051 -1.662 -21.266 1 88.38 122 THR B C 1
ATOM 2134 O O . THR B 1 122 ? 4.387 -0.961 -20.312 1 88.38 122 THR B O 1
ATOM 2137 N N . LEU B 1 123 ? 3.232 -1.286 -22.172 1 90.5 123 LEU B N 1
ATOM 2138 C CA . LEU B 1 123 ? 2.65 0.05 -22.109 1 90.5 123 LEU B CA 1
ATOM 2139 C C . LEU B 1 123 ? 1.77 0.199 -20.875 1 90.5 123 LEU B C 1
ATOM 2141 O O . LEU B 1 123 ? 1.782 1.243 -20.219 1 90.5 123 LEU B O 1
ATOM 2145 N N . TYR B 1 124 ? 1.054 -0.823 -20.625 1 91.56 124 TYR B N 1
ATOM 2146 C CA . TYR B 1 124 ? 0.23 -0.838 -19.422 1 91.56 124 TYR B CA 1
ATOM 2147 C C . TYR B 1 124 ? 1.09 -0.704 -18.172 1 91.56 124 TYR B C 1
ATOM 2149 O O . TYR B 1 124 ? 0.772 0.08 -17.281 1 91.56 124 TYR B O 1
ATOM 2157 N N . ALA B 1 125 ? 2.158 -1.448 -18.141 1 93.69 125 ALA B N 1
ATOM 2158 C CA . ALA B 1 125 ? 3.035 -1.44 -16.969 1 93.69 125 ALA B CA 1
ATOM 2159 C C . ALA B 1 125 ? 3.637 -0.056 -16.75 1 93.69 125 ALA B C 1
ATOM 2161 O O . ALA B 1 125 ? 3.676 0.435 -15.617 1 93.69 125 ALA B O 1
ATOM 2162 N N . ILE B 1 126 ? 4.07 0.536 -17.766 1 95.31 126 ILE B N 1
ATOM 2163 C CA . ILE B 1 126 ? 4.684 1.858 -17.672 1 95.31 126 ILE B CA 1
ATOM 2164 C C . ILE B 1 126 ? 3.641 2.875 -17.219 1 95.31 126 ILE B C 1
ATOM 2166 O O . ILE B 1 126 ? 3.875 3.623 -16.266 1 95.31 126 ILE B O 1
ATOM 2170 N N . ALA B 1 127 ? 2.525 2.898 -17.859 1 95.69 127 ALA B N 1
ATOM 2171 C CA . ALA B 1 127 ? 1.467 3.852 -17.531 1 95.69 127 ALA B CA 1
ATOM 2172 C C . ALA B 1 127 ? 0.979 3.66 -16.094 1 95.69 127 ALA B C 1
ATOM 2174 O O . ALA B 1 127 ? 0.8 4.633 -15.359 1 95.69 127 ALA B O 1
ATOM 2175 N N . ALA B 1 128 ? 0.755 2.43 -15.711 1 96.25 128 ALA B N 1
ATOM 2176 C CA . ALA B 1 128 ? 0.278 2.133 -14.367 1 96.25 128 ALA B CA 1
ATOM 2177 C C . ALA B 1 128 ? 1.309 2.541 -13.312 1 96.25 128 ALA B C 1
ATOM 2179 O O . ALA B 1 128 ? 0.97 3.191 -12.32 1 96.25 128 ALA B O 1
ATOM 2180 N N . SER B 1 129 ? 2.525 2.115 -13.547 1 98.06 129 SER B N 1
ATOM 2181 C CA . SER B 1 129 ? 3.58 2.451 -12.594 1 98.06 129 SER B CA 1
ATOM 2182 C C . SER B 1 129 ? 3.703 3.961 -12.422 1 98.06 129 SER B C 1
ATOM 2184 O O . SER B 1 129 ? 3.717 4.461 -11.289 1 98.06 129 SER B O 1
ATOM 2186 N N . LEU B 1 130 ? 3.773 4.719 -13.523 1 97.94 130 LEU B N 1
ATOM 2187 C CA . LEU B 1 130 ? 3.883 6.172 -13.453 1 97.94 130 LEU B CA 1
ATOM 2188 C C . LEU B 1 130 ? 2.666 6.773 -12.758 1 97.94 130 LEU B C 1
ATOM 2190 O O . LEU B 1 130 ? 2.801 7.699 -11.961 1 97.94 130 LEU B O 1
ATOM 2194 N N . SER B 1 131 ? 1.536 6.246 -13.047 1 97.88 131 SER B N 1
ATOM 2195 C CA . SER B 1 131 ? 0.318 6.734 -12.406 1 97.88 131 SER B CA 1
ATOM 2196 C C . SER B 1 131 ? 0.358 6.508 -10.898 1 97.88 131 SER B C 1
ATOM 2198 O O . SER B 1 131 ? 0.019 7.406 -10.125 1 97.88 131 SER B O 1
ATOM 2200 N N . PHE B 1 132 ? 0.742 5.32 -10.5 1 98.5 132 PHE B N 1
ATOM 2201 C CA . PHE B 1 132 ? 0.814 5.027 -9.078 1 98.5 132 PHE B CA 1
ATOM 2202 C C . PHE B 1 132 ? 1.796 5.961 -8.383 1 98.5 132 PHE B C 1
ATOM 2204 O O . PHE B 1 132 ? 1.517 6.465 -7.289 1 98.5 132 PHE B O 1
ATOM 2211 N N . LEU B 1 133 ? 2.904 6.188 -9.016 1 98.62 133 LEU B N 1
ATOM 2212 C CA . LEU B 1 133 ? 3.926 7.055 -8.438 1 98.62 133 LEU B CA 1
ATOM 2213 C C . LEU B 1 133 ? 3.426 8.492 -8.336 1 98.62 133 LEU B C 1
ATOM 2215 O O . LEU B 1 133 ? 3.619 9.148 -7.309 1 98.62 133 LEU B O 1
ATOM 2219 N N . VAL B 1 134 ? 2.785 8.977 -9.352 1 98.19 134 VAL B N 1
ATOM 2220 C CA . VAL B 1 134 ? 2.32 10.359 -9.398 1 98.19 134 VAL B CA 1
ATOM 2221 C C . VAL B 1 134 ? 1.197 10.562 -8.391 1 98.19 134 VAL B C 1
ATOM 2223 O O . VAL B 1 134 ? 1.175 11.57 -7.676 1 98.19 134 VAL B O 1
ATOM 2226 N N . VAL B 1 135 ? 0.328 9.648 -8.289 1 98.25 135 VAL B N 1
ATOM 2227 C CA . VAL B 1 135 ? -0.786 9.758 -7.355 1 98.25 135 VAL B CA 1
ATOM 2228 C C . VAL B 1 135 ? -0.259 9.75 -5.922 1 98.25 135 VAL B C 1
ATOM 2230 O O . VAL B 1 135 ? -0.68 10.562 -5.098 1 98.25 135 VAL B O 1
ATOM 2233 N N . GLY B 1 136 ? 0.639 8.797 -5.629 1 98.25 136 GLY B N 1
ATOM 2234 C CA . GLY B 1 136 ? 1.255 8.781 -4.312 1 98.25 136 GLY B CA 1
ATOM 2235 C C . GLY B 1 136 ? 1.956 10.078 -3.961 1 98.25 136 GLY B C 1
ATOM 2236 O O . GLY B 1 136 ? 1.805 10.594 -2.852 1 98.25 136 GLY B O 1
ATOM 2237 N N . LYS B 1 137 ? 2.678 10.547 -4.938 1 97.94 137 LYS B N 1
ATOM 2238 C CA . LYS B 1 137 ? 3.395 11.805 -4.73 1 97.94 137 LYS B CA 1
ATOM 2239 C C . LYS B 1 137 ? 2.424 12.953 -4.492 1 97.94 137 LYS B C 1
ATOM 2241 O O . LYS B 1 137 ? 2.65 13.797 -3.615 1 97.94 137 LYS B O 1
ATOM 2246 N N . GLN B 1 138 ? 1.401 13.039 -5.273 1 97.69 138 GLN B N 1
ATOM 2247 C CA . GLN B 1 138 ? 0.404 14.094 -5.137 1 97.69 138 GLN B CA 1
ATOM 2248 C C . GLN B 1 138 ? -0.224 14.078 -3.746 1 97.69 138 GLN B C 1
ATOM 2250 O O . GLN B 1 138 ? -0.396 15.133 -3.125 1 97.69 138 GLN B O 1
ATOM 2255 N N . TYR B 1 139 ? -0.569 12.93 -3.279 1 97.69 139 TYR B N 1
ATOM 2256 C CA . TYR B 1 139 ? -1.146 12.766 -1.949 1 97.69 139 TYR B CA 1
ATOM 2257 C C . TYR B 1 139 ? -0.193 13.273 -0.875 1 97.69 139 TYR B C 1
ATOM 2259 O O . TYR B 1 139 ? -0.587 14.055 -0.006 1 97.69 139 TYR B O 1
ATOM 2267 N N . LEU B 1 140 ? 1.021 12.859 -0.936 1 97.31 140 LEU B N 1
ATOM 2268 C CA . LEU B 1 140 ? 1.997 13.195 0.094 1 97.31 140 LEU B CA 1
ATOM 2269 C C . LEU B 1 140 ? 2.295 14.695 0.091 1 97.31 140 LEU B C 1
ATOM 2271 O O . LEU B 1 140 ? 2.443 15.305 1.152 1 97.31 140 LEU B O 1
ATOM 2275 N N . GLU B 1 141 ? 2.4 15.227 -1.091 1 96.56 141 GLU B N 1
ATOM 2276 C CA . GLU B 1 141 ? 2.656 16.656 -1.188 1 96.56 141 GLU B CA 1
ATOM 2277 C C . GLU B 1 141 ? 1.48 17.469 -0.644 1 96.56 141 GLU B C 1
ATOM 2279 O O . GLU B 1 141 ? 1.674 18.516 -0.017 1 96.56 141 GLU B O 1
ATOM 2284 N N . PHE B 1 142 ? 0.328 17.016 -0.915 1 96.44 142 PHE B N 1
ATOM 2285 C CA . PHE B 1 142 ? -0.846 17.688 -0.372 1 96.44 142 PHE B CA 1
ATOM 2286 C C . PHE B 1 142 ? -0.826 17.672 1.152 1 96.44 142 PHE B C 1
ATOM 2288 O O . PHE B 1 142 ? -1.068 18.703 1.796 1 96.44 142 PHE B O 1
ATOM 2295 N N . VAL B 1 143 ? -0.575 16.547 1.702 1 95.62 143 VAL B N 1
ATOM 2296 C CA . VAL B 1 143 ? -0.528 16.375 3.15 1 95.62 143 VAL B CA 1
ATOM 2297 C C . VAL B 1 143 ? 0.551 17.281 3.74 1 95.62 143 VAL B C 1
ATOM 2299 O O . VAL B 1 143 ? 0.329 17.953 4.758 1 95.62 143 VAL B O 1
ATOM 2302 N N . ASP B 1 144 ? 1.66 17.328 3.098 1 94.44 144 ASP B N 1
ATOM 2303 C CA . ASP B 1 144 ? 2.744 18.172 3.564 1 94.44 144 ASP B CA 1
ATOM 2304 C C . ASP B 1 144 ? 2.328 19.641 3.547 1 94.44 144 ASP B C 1
ATOM 2306 O O . ASP B 1 144 ? 2.652 20.406 4.469 1 94.44 144 ASP B O 1
ATOM 2310 N N . ARG B 1 145 ? 1.632 20.047 2.529 1 92.38 145 ARG B N 1
ATOM 2311 C CA . ARG B 1 145 ? 1.177 21.422 2.416 1 92.38 145 ARG B CA 1
ATOM 2312 C C . ARG B 1 145 ? 0.159 21.75 3.502 1 92.38 145 ARG B C 1
ATOM 2314 O O . ARG B 1 145 ? 0.108 22.891 3.988 1 92.38 145 ARG B O 1
ATOM 2321 N N . SER B 1 146 ? -0.535 20.812 3.863 1 88.19 146 SER B N 1
ATOM 2322 C CA . SER B 1 146 ? -1.562 21.016 4.879 1 88.19 146 SER B CA 1
ATOM 2323 C C . SER B 1 146 ? -0.943 21.219 6.258 1 88.19 146 SER B C 1
ATOM 2325 O O . SER B 1 146 ? -1.583 21.766 7.156 1 88.19 146 SER B O 1
ATOM 2327 N N . ILE B 1 147 ? 0.176 20.781 6.461 1 84.12 147 ILE B N 1
ATOM 2328 C CA . ILE B 1 147 ? 0.884 20.938 7.727 1 84.12 147 ILE B CA 1
ATOM 2329 C C . ILE B 1 147 ? 1.556 22.312 7.766 1 84.12 147 ILE B C 1
ATOM 2331 O O . ILE B 1 147 ? 1.603 22.969 8.812 1 84.12 147 ILE B O 1
ATOM 2335 N N . ASP B 1 148 ? 2.096 22.703 6.695 1 74.25 148 ASP B N 1
ATOM 2336 C CA . ASP B 1 148 ? 2.791 23.984 6.617 1 74.25 148 ASP B CA 1
ATOM 2337 C C . ASP B 1 148 ? 1.805 25.156 6.68 1 74.25 148 ASP B C 1
ATOM 2339 O O . ASP B 1 148 ? 2.174 26.266 7.062 1 74.25 148 ASP B O 1
ATOM 2343 N N . GLY B 1 149 ? 0.542 25.094 6.75 1 62.91 149 GLY B N 1
ATOM 2344 C CA . GLY B 1 149 ? -0.381 26.219 6.738 1 62.91 149 GLY B CA 1
ATOM 2345 C C . GLY B 1 149 ? -0.629 26.781 5.348 1 62.91 149 GLY B C 1
ATOM 2346 O O . GLY B 1 149 ? 0.227 26.672 4.469 1 62.91 149 GLY B O 1
#